Protein AF-A0A935WR85-F1 (afdb_monomer_lite)

Radius of gyration: 32.84 Å; chains: 1; bounding box: 74×55×94 Å

Structure (mmCIF, N/CA/C/O backbone):
data_AF-A0A935WR85-F1
#
_entry.id   AF-A0A935WR85-F1
#
loop_
_atom_site.group_PDB
_atom_site.id
_atom_site.type_symbol
_atom_site.label_atom_id
_atom_site.label_alt_id
_atom_site.label_comp_id
_atom_site.label_asym_id
_atom_site.label_entity_id
_atom_site.label_seq_id
_atom_site.pdbx_PDB_ins_code
_atom_site.Cartn_x
_atom_site.Cartn_y
_atom_site.Cartn_z
_atom_site.occupancy
_atom_site.B_iso_or_equiv
_atom_site.auth_seq_id
_atom_site.auth_comp_id
_atom_site.auth_asym_id
_atom_site.auth_atom_id
_atom_site.pdbx_PDB_model_num
ATOM 1 N N . MET A 1 1 ? 25.543 -12.960 -45.312 1.00 44.25 1 MET A N 1
ATOM 2 C CA . MET A 1 1 ? 26.128 -12.330 -46.515 1.00 44.25 1 MET A CA 1
ATOM 3 C C . MET A 1 1 ? 27.350 -11.452 -46.221 1.00 44.25 1 MET A C 1
ATOM 5 O O . MET A 1 1 ? 28.144 -11.298 -47.124 1.00 44.25 1 MET A O 1
ATOM 9 N N . ALA A 1 2 ? 27.591 -10.972 -44.989 1.00 39.53 2 ALA A N 1
ATOM 10 C CA . ALA A 1 2 ? 28.789 -10.173 -44.660 1.00 39.53 2 ALA A CA 1
ATOM 11 C C . ALA A 1 2 ? 30.142 -10.930 -44.713 1.00 39.53 2 ALA A C 1
ATOM 13 O O . ALA A 1 2 ? 31.195 -10.314 -44.637 1.00 39.53 2 ALA A O 1
ATOM 14 N N . GLY A 1 3 ? 30.140 -12.266 -44.809 1.00 40.19 3 GLY A N 1
ATOM 15 C CA . GLY A 1 3 ? 31.370 -13.071 -44.766 1.00 40.19 3 GLY A CA 1
ATOM 16 C C . GLY A 1 3 ? 32.137 -13.145 -46.087 1.00 40.19 3 GLY A C 1
ATOM 17 O O . GLY A 1 3 ? 33.322 -13.451 -46.072 1.00 40.19 3 GLY A O 1
ATOM 18 N N . THR A 1 4 ? 31.484 -12.870 -47.219 1.00 47.00 4 THR A N 1
ATOM 19 C CA . THR A 1 4 ? 32.055 -13.134 -48.549 1.00 47.00 4 THR A CA 1
ATOM 20 C C . THR A 1 4 ? 32.812 -11.941 -49.139 1.00 47.00 4 THR A C 1
ATOM 22 O O . THR A 1 4 ? 33.720 -12.148 -49.933 1.00 47.00 4 THR A O 1
ATOM 25 N N . VAL A 1 5 ? 32.494 -10.709 -48.724 1.00 49.09 5 VAL A N 1
ATOM 26 C CA . VAL A 1 5 ? 33.115 -9.470 -49.246 1.00 49.09 5 VAL A CA 1
ATOM 27 C C . VAL A 1 5 ? 34.337 -9.039 -48.414 1.00 49.09 5 VAL A C 1
ATOM 29 O O . VAL A 1 5 ? 35.249 -8.389 -48.914 1.00 49.09 5 VAL A O 1
ATOM 32 N N . LEU A 1 6 ? 34.441 -9.491 -47.157 1.00 50.41 6 LEU A N 1
ATOM 33 C CA . LEU A 1 6 ? 35.557 -9.168 -46.253 1.00 50.41 6 LEU A CA 1
ATOM 34 C C . LEU A 1 6 ? 36.898 -9.842 -46.613 1.00 50.41 6 LEU A C 1
ATOM 36 O O . LEU A 1 6 ? 37.905 -9.539 -45.976 1.00 50.41 6 LEU A O 1
ATOM 40 N N . GLY A 1 7 ? 36.914 -10.768 -47.579 1.00 47.94 7 GLY A N 1
ATOM 41 C CA . GLY A 1 7 ? 38.097 -11.557 -47.953 1.00 47.94 7 GLY A CA 1
ATOM 42 C C . GLY A 1 7 ? 38.884 -11.045 -49.166 1.00 47.94 7 GLY A C 1
ATOM 43 O O . GLY A 1 7 ? 39.936 -11.601 -49.459 1.00 47.94 7 GLY A O 1
ATOM 44 N N . ALA A 1 8 ? 38.392 -10.024 -49.880 1.00 51.28 8 ALA A N 1
ATOM 45 C CA . ALA A 1 8 ? 38.965 -9.581 -51.162 1.00 51.28 8 ALA A CA 1
ATOM 46 C C . ALA A 1 8 ? 39.820 -8.294 -51.087 1.00 51.28 8 ALA A C 1
ATOM 48 O O . ALA A 1 8 ? 40.439 -7.913 -52.080 1.00 51.28 8 ALA A O 1
ATOM 49 N N . CYS A 1 9 ? 39.885 -7.633 -49.927 1.00 54.12 9 CYS A N 1
ATOM 50 C CA . CYS A 1 9 ? 40.718 -6.445 -49.707 1.00 54.12 9 CYS A CA 1
ATOM 51 C C . CYS A 1 9 ? 42.138 -6.877 -49.298 1.00 54.12 9 CYS A C 1
ATOM 53 O O . CYS A 1 9 ? 42.291 -7.642 -48.349 1.00 54.12 9 CYS A O 1
ATOM 55 N N . LYS A 1 10 ? 43.181 -6.386 -49.982 1.00 60.75 10 LYS A N 1
ATOM 56 C CA . LYS A 1 10 ? 44.567 -6.475 -49.476 1.00 60.75 10 LYS A CA 1
ATOM 57 C C . LYS A 1 10 ? 44.692 -5.668 -48.172 1.00 60.75 10 LYS A C 1
ATOM 59 O O . LYS A 1 10 ? 43.952 -4.703 -48.002 1.00 60.75 10 LYS A O 1
ATOM 64 N N . ASP A 1 11 ? 45.640 -6.032 -47.300 1.00 63.31 11 ASP A N 1
ATOM 65 C CA . ASP A 1 11 ? 45.944 -5.382 -46.005 1.00 63.31 11 ASP A CA 1
ATOM 66 C C . ASP A 1 11 ? 46.532 -3.961 -46.155 1.00 63.31 11 ASP A C 1
ATOM 68 O O . ASP A 1 11 ? 47.601 -3.642 -45.638 1.00 63.31 11 ASP A O 1
ATOM 72 N N . THR A 1 12 ? 45.876 -3.091 -46.917 1.00 70.69 12 THR A N 1
ATOM 73 C CA . THR A 1 12 ? 46.217 -1.671 -46.973 1.00 70.69 12 THR A CA 1
ATOM 74 C C . THR A 1 12 ? 45.475 -0.918 -45.879 1.00 70.69 12 THR A C 1
ATOM 76 O O . THR A 1 12 ? 44.346 -1.265 -45.524 1.00 70.69 12 THR A O 1
ATOM 79 N N . GLU A 1 13 ? 46.095 0.140 -45.356 1.00 75.06 13 GLU A N 1
ATOM 80 C CA . GLU A 1 13 ? 45.527 0.972 -44.286 1.00 75.06 13 GLU A CA 1
ATOM 81 C C . GLU A 1 13 ? 44.113 1.481 -44.635 1.00 75.06 13 GLU A C 1
ATOM 83 O O . GLU A 1 13 ? 43.231 1.505 -43.780 1.00 75.06 13 GLU A O 1
ATOM 88 N N . GLU A 1 14 ? 43.849 1.773 -45.914 1.00 70.69 14 GLU A N 1
ATOM 89 C CA . GLU A 1 14 ? 42.529 2.186 -46.415 1.00 70.69 14 GLU A CA 1
ATOM 90 C C . GLU A 1 14 ? 41.465 1.074 -46.330 1.00 70.69 14 GLU A C 1
ATOM 92 O O . GLU A 1 14 ? 40.326 1.329 -45.929 1.00 70.69 14 GLU A O 1
ATOM 97 N N . CYS A 1 15 ? 41.817 -0.167 -46.685 1.00 71.00 15 CYS A N 1
ATOM 98 C CA . CYS A 1 15 ? 40.920 -1.323 -46.580 1.00 71.00 15 CYS A CA 1
ATOM 99 C C . CYS A 1 15 ? 40.618 -1.659 -45.113 1.00 71.00 15 CYS A C 1
ATOM 101 O O . CYS A 1 15 ? 39.482 -2.006 -44.783 1.00 71.00 15 CYS A O 1
ATOM 103 N N . VAL A 1 16 ? 41.616 -1.532 -44.232 1.00 77.06 16 VAL A N 1
ATOM 104 C CA . VAL A 1 16 ? 41.450 -1.724 -42.785 1.00 77.06 16 VAL A CA 1
ATOM 105 C C . VAL A 1 16 ? 40.499 -0.667 -42.217 1.00 77.06 16 VAL A C 1
ATOM 107 O O . VAL A 1 16 ? 39.507 -1.034 -41.587 1.00 77.06 16 VAL A O 1
ATOM 110 N N . ALA A 1 17 ? 40.709 0.613 -42.539 1.00 78.88 17 ALA A N 1
ATOM 111 C CA . ALA A 1 17 ? 39.844 1.704 -42.095 1.00 78.88 17 ALA A CA 1
ATOM 112 C C . ALA A 1 17 ? 38.394 1.548 -42.595 1.00 78.88 17 ALA A C 1
ATOM 114 O O . ALA A 1 17 ? 37.451 1.602 -41.805 1.00 78.88 17 ALA A O 1
ATOM 115 N N . LEU A 1 18 ? 38.176 1.270 -43.889 1.00 78.50 18 LEU A N 1
ATOM 116 C CA . LEU A 1 18 ? 36.821 1.056 -44.426 1.00 78.50 18 LEU A CA 1
ATOM 117 C C . LEU A 1 18 ? 36.131 -0.168 -43.815 1.00 78.50 18 LEU A C 1
ATOM 119 O O . LEU A 1 18 ? 34.916 -0.149 -43.609 1.00 78.50 18 LEU A O 1
ATOM 123 N N . ARG A 1 19 ? 36.886 -1.227 -43.505 1.00 79.88 19 ARG A N 1
ATOM 124 C CA . ARG A 1 19 ? 36.360 -2.421 -42.837 1.00 79.88 19 ARG A CA 1
ATOM 125 C C . ARG A 1 19 ? 35.931 -2.122 -41.403 1.00 79.88 19 ARG A C 1
ATOM 127 O O . ARG A 1 19 ? 34.882 -2.605 -40.981 1.00 79.88 19 ARG A O 1
ATOM 134 N N . GLU A 1 20 ? 36.698 -1.327 -40.665 1.00 81.75 20 GLU A N 1
ATOM 135 C CA . GLU A 1 20 ? 36.321 -0.878 -39.322 1.00 81.75 20 GLU A CA 1
ATOM 136 C C . GLU A 1 20 ? 35.046 -0.031 -39.351 1.00 81.75 20 GLU A C 1
ATOM 138 O O . GLU A 1 20 ? 34.107 -0.317 -38.602 1.00 81.75 20 GLU A O 1
ATOM 143 N N . ILE A 1 21 ? 34.953 0.918 -40.286 1.00 82.06 21 ILE A N 1
ATOM 144 C CA . ILE A 1 21 ? 33.753 1.738 -40.505 1.00 82.06 21 ILE A CA 1
ATOM 145 C C . ILE A 1 21 ? 32.545 0.849 -40.838 1.00 82.06 21 ILE A C 1
ATOM 147 O O . ILE A 1 21 ? 31.486 0.964 -40.215 1.00 82.06 21 ILE A O 1
ATOM 151 N N . ALA A 1 22 ? 32.693 -0.098 -41.768 1.00 80.88 22 ALA A N 1
ATOM 152 C CA . ALA A 1 22 ? 31.631 -1.039 -42.125 1.00 80.88 22 ALA A CA 1
ATOM 153 C C . ALA A 1 22 ? 31.166 -1.880 -40.924 1.00 80.88 22 ALA A C 1
ATOM 155 O O . ALA A 1 22 ? 29.963 -2.064 -40.720 1.00 80.88 22 ALA A O 1
ATOM 156 N N . LEU A 1 23 ? 32.095 -2.345 -40.082 1.00 83.12 23 LEU A N 1
ATOM 157 C CA . LEU A 1 23 ? 31.770 -3.080 -38.859 1.00 83.12 23 LEU A CA 1
ATOM 158 C C . LEU A 1 23 ? 31.009 -2.216 -37.843 1.00 83.12 23 LEU A C 1
ATOM 160 O O . LEU A 1 23 ? 30.069 -2.717 -37.219 1.00 83.12 23 LEU A O 1
ATOM 164 N N . GLN A 1 24 ? 31.371 -0.941 -37.678 1.00 83.19 24 GLN A N 1
ATOM 165 C CA . GLN A 1 24 ? 30.654 -0.009 -36.801 1.00 83.19 24 GLN A CA 1
ATOM 166 C C . GLN A 1 24 ? 29.205 0.204 -37.274 1.00 83.19 24 GLN A C 1
ATOM 168 O O . GLN A 1 24 ? 28.273 -0.009 -36.493 1.00 83.19 24 GLN A O 1
ATOM 173 N N . HIS A 1 25 ? 28.995 0.526 -38.558 1.00 79.88 25 HIS A N 1
ATOM 174 C CA . HIS A 1 25 ? 27.651 0.711 -39.133 1.00 79.88 25 HIS A CA 1
ATOM 175 C C . HIS A 1 25 ? 26.825 -0.580 -39.095 1.00 79.88 25 HIS A C 1
ATOM 177 O O . HIS A 1 25 ? 25.628 -0.549 -38.808 1.00 79.88 25 HIS A O 1
ATOM 183 N N . HIS A 1 26 ? 27.452 -1.745 -39.289 1.00 80.50 26 HIS A N 1
ATOM 184 C CA . HIS A 1 26 ? 26.768 -3.031 -39.150 1.00 80.50 26 HIS A CA 1
ATOM 185 C C . HIS A 1 26 ? 26.312 -3.301 -37.707 1.00 80.50 26 HIS A C 1
ATOM 187 O O . HIS A 1 26 ? 25.185 -3.748 -37.484 1.00 80.50 26 HIS A O 1
ATOM 193 N N . ARG A 1 27 ? 27.151 -3.002 -36.706 1.00 82.81 27 ARG A N 1
ATOM 194 C CA . ARG A 1 27 ? 26.777 -3.105 -35.282 1.00 82.81 27 ARG A CA 1
ATOM 195 C C . ARG A 1 27 ? 25.642 -2.143 -34.925 1.00 82.81 27 ARG A C 1
ATOM 197 O O . ARG A 1 27 ? 24.713 -2.544 -34.217 1.00 82.81 27 ARG A O 1
ATOM 204 N N . ALA A 1 28 ? 25.690 -0.910 -35.433 1.00 82.50 28 ALA A N 1
ATOM 205 C CA . ALA A 1 28 ? 24.625 0.075 -35.261 1.00 82.50 28 ALA A CA 1
ATOM 206 C C . ALA A 1 28 ? 23.301 -0.433 -35.852 1.00 82.50 28 ALA A C 1
ATOM 208 O O . ALA A 1 28 ? 22.286 -0.447 -35.155 1.00 82.50 28 ALA A O 1
ATOM 209 N N . LEU A 1 29 ? 23.335 -0.979 -37.072 1.00 81.38 29 LEU A N 1
ATOM 210 C CA . LEU A 1 29 ? 22.175 -1.570 -37.734 1.00 81.38 29 LEU A CA 1
ATOM 211 C C . LEU A 1 29 ? 21.595 -2.766 -36.963 1.00 81.38 29 LEU A C 1
ATOM 213 O O . LEU A 1 29 ? 20.379 -2.863 -36.788 1.00 81.38 29 LEU A O 1
ATOM 217 N N . LEU A 1 30 ? 22.438 -3.688 -36.481 1.00 84.00 30 LEU A N 1
ATOM 218 C CA . LEU A 1 30 ? 21.981 -4.822 -35.666 1.00 84.00 30 LEU A CA 1
ATOM 219 C C . LEU A 1 30 ? 21.303 -4.347 -34.375 1.00 84.00 30 LEU A C 1
ATOM 221 O O . LEU A 1 30 ? 20.250 -4.869 -34.005 1.00 84.00 30 LEU A O 1
ATOM 225 N N . THR A 1 31 ? 21.867 -3.324 -33.732 1.00 81.62 31 THR A N 1
ATOM 226 C CA . THR A 1 31 ? 21.299 -2.707 -32.527 1.00 81.62 31 THR A CA 1
ATOM 227 C C . THR A 1 31 ? 19.961 -2.029 -32.829 1.00 81.62 31 THR A C 1
ATOM 229 O O . THR A 1 31 ? 18.985 -2.254 -32.111 1.00 81.62 31 THR A O 1
ATOM 232 N N . ALA A 1 32 ? 19.878 -1.256 -33.916 1.00 81.75 32 ALA A N 1
ATOM 233 C CA . ALA A 1 32 ? 18.657 -0.586 -34.355 1.00 81.75 32 ALA A CA 1
ATOM 234 C C . ALA A 1 32 ? 17.543 -1.592 -34.669 1.00 81.75 32 ALA A C 1
ATOM 236 O O . ALA A 1 32 ? 16.430 -1.455 -34.166 1.00 81.75 32 ALA A O 1
ATOM 237 N N . ARG A 1 33 ? 17.852 -2.664 -35.411 1.00 84.50 33 ARG A N 1
ATOM 238 C CA . ARG A 1 33 ? 16.912 -3.759 -35.699 1.00 84.50 33 ARG A CA 1
ATOM 239 C C . ARG A 1 33 ? 16.438 -4.456 -34.430 1.00 84.50 33 ARG A C 1
ATOM 241 O O . ARG A 1 33 ? 15.243 -4.701 -34.294 1.00 84.50 33 ARG A O 1
ATOM 248 N N . ALA A 1 34 ? 17.343 -4.777 -33.506 1.00 83.06 34 ALA A N 1
ATOM 249 C CA . ALA A 1 34 ? 16.977 -5.413 -32.244 1.00 83.06 34 ALA A CA 1
ATOM 250 C C . ALA A 1 34 ? 16.026 -4.524 -31.422 1.00 83.06 34 ALA A C 1
ATOM 252 O O . ALA A 1 34 ? 14.972 -4.995 -30.998 1.00 83.06 34 ALA A O 1
ATOM 253 N N . ARG A 1 35 ? 16.348 -3.229 -31.272 1.00 82.44 35 ARG A N 1
ATOM 254 C CA . ARG A 1 35 ? 15.519 -2.248 -30.547 1.00 82.44 35 ARG A CA 1
ATOM 255 C C . ARG A 1 35 ? 14.181 -1.967 -31.242 1.00 82.44 35 ARG A C 1
ATOM 257 O O . ARG A 1 35 ? 13.166 -1.813 -30.568 1.00 82.44 35 ARG A O 1
ATOM 264 N N . ALA A 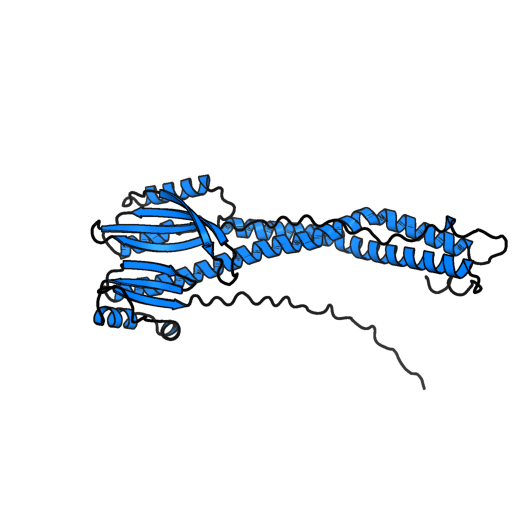1 36 ? 14.151 -1.918 -32.572 1.00 81.62 36 ALA A N 1
ATOM 265 C CA . ALA A 1 36 ? 12.929 -1.671 -33.335 1.00 81.62 36 ALA A CA 1
ATOM 266 C C . ALA A 1 36 ? 11.970 -2.872 -33.322 1.00 81.62 36 ALA A C 1
ATOM 268 O O . ALA A 1 36 ? 10.764 -2.674 -33.222 1.00 81.62 36 ALA A O 1
ATOM 269 N N . ARG A 1 37 ? 12.478 -4.115 -33.360 1.00 84.75 37 ARG A N 1
ATOM 270 C CA . ARG A 1 37 ? 11.639 -5.333 -33.306 1.00 84.75 37 ARG A CA 1
ATOM 271 C C . ARG A 1 37 ? 10.823 -5.448 -32.025 1.00 84.75 37 ARG A C 1
ATOM 273 O O . ARG A 1 37 ? 9.728 -5.993 -32.051 1.00 84.75 37 ARG A O 1
ATOM 280 N N . VAL A 1 38 ? 11.364 -4.965 -30.911 1.00 81.75 38 VAL A N 1
ATOM 281 C CA . VAL A 1 38 ? 10.663 -4.998 -29.623 1.00 81.75 38 VAL A CA 1
ATOM 282 C C . VAL A 1 38 ? 9.728 -3.805 -29.430 1.00 81.75 38 VAL A C 1
ATOM 284 O O . VAL A 1 38 ? 8.915 -3.841 -28.518 1.00 81.75 38 VAL A O 1
ATOM 287 N N . HIS A 1 39 ? 9.792 -2.777 -30.285 1.00 82.50 39 HIS A N 1
ATOM 288 C CA . HIS A 1 39 ? 9.055 -1.524 -30.105 1.00 82.50 39 HIS A CA 1
ATOM 289 C C . HIS A 1 39 ? 7.542 -1.729 -29.999 1.00 82.50 39 HIS A C 1
ATOM 291 O O . HIS A 1 39 ? 6.939 -1.373 -28.991 1.00 82.50 39 HIS A O 1
ATOM 297 N N . ASP A 1 40 ? 6.947 -2.349 -31.019 1.00 77.44 40 ASP A N 1
ATOM 298 C CA . ASP A 1 40 ? 5.492 -2.491 -31.117 1.00 77.44 40 ASP A CA 1
ATOM 299 C C . ASP A 1 40 ? 4.950 -3.402 -29.992 1.00 77.44 40 ASP A C 1
ATOM 301 O O . ASP A 1 40 ? 3.867 -3.168 -29.459 1.00 77.44 40 ASP A O 1
ATOM 305 N N . ARG A 1 41 ? 5.752 -4.384 -29.548 1.00 82.50 41 ARG A N 1
ATOM 306 C CA . ARG A 1 41 ? 5.455 -5.223 -28.376 1.00 82.50 41 ARG A CA 1
ATOM 307 C C . ARG A 1 41 ? 5.499 -4.423 -27.069 1.00 82.50 41 ARG A C 1
ATOM 309 O O . ARG A 1 41 ? 4.599 -4.564 -26.247 1.00 82.50 41 ARG A O 1
ATOM 316 N N . LEU A 1 42 ? 6.523 -3.587 -26.882 1.00 80.44 42 LEU A N 1
ATOM 317 C CA . LEU A 1 42 ? 6.696 -2.787 -25.667 1.00 80.44 42 LEU A CA 1
ATOM 318 C C . LEU A 1 42 ? 5.581 -1.754 -25.485 1.00 80.44 42 LEU A C 1
ATOM 320 O O . LEU A 1 42 ? 5.224 -1.476 -24.348 1.00 80.44 42 LEU A O 1
ATOM 324 N N . ILE A 1 43 ? 5.010 -1.210 -26.567 1.00 81.06 43 ILE A N 1
ATOM 325 C CA . ILE A 1 43 ? 3.849 -0.306 -26.474 1.00 81.06 43 ILE A CA 1
ATOM 326 C C . ILE A 1 43 ? 2.682 -1.019 -25.784 1.00 81.06 43 ILE A C 1
ATOM 328 O O . ILE A 1 43 ? 2.181 -0.536 -24.772 1.00 81.06 43 ILE A O 1
ATOM 332 N N . GLY A 1 44 ? 2.306 -2.201 -26.283 1.00 81.44 44 GLY A N 1
ATOM 333 C CA . GLY A 1 44 ? 1.222 -2.983 -25.687 1.00 81.44 44 GLY A CA 1
ATOM 334 C C . GLY A 1 44 ? 1.515 -3.392 -24.240 1.00 81.44 44 GLY A C 1
ATOM 335 O O . GLY A 1 44 ? 0.628 -3.341 -23.394 1.00 81.44 44 GLY A O 1
ATOM 336 N N . GLU A 1 45 ? 2.762 -3.753 -23.925 1.00 84.31 45 GLU A N 1
ATOM 337 C CA . GLU A 1 45 ? 3.163 -4.081 -22.549 1.00 84.31 45 GLU A CA 1
ATOM 338 C C . GLU A 1 45 ? 3.102 -2.862 -21.608 1.00 84.31 45 GLU A C 1
ATOM 340 O O . GLU A 1 45 ? 2.635 -3.010 -20.478 1.00 84.31 45 GLU A O 1
ATOM 345 N N . VAL A 1 46 ? 3.501 -1.663 -22.058 1.00 84.31 46 VAL A N 1
ATOM 346 C CA . VAL A 1 46 ? 3.353 -0.414 -21.284 1.00 84.31 46 VAL A CA 1
ATOM 347 C C . VAL A 1 46 ? 1.885 -0.114 -21.015 1.00 84.31 46 VAL A C 1
ATOM 349 O O . VAL A 1 46 ? 1.533 0.145 -19.867 1.00 84.31 46 VAL A O 1
ATOM 352 N N . ASP A 1 47 ? 1.034 -0.149 -22.040 1.00 82.94 47 ASP A N 1
ATOM 353 C CA . ASP A 1 47 ? -0.382 0.204 -21.898 1.00 82.94 47 ASP A CA 1
ATOM 354 C C . ASP A 1 47 ? -1.121 -0.782 -20.985 1.00 82.94 47 ASP A C 1
ATOM 356 O O . ASP A 1 47 ? -1.912 -0.367 -20.132 1.00 82.94 47 ASP A O 1
ATOM 360 N N . ASN A 1 48 ? -0.806 -2.076 -21.094 1.00 83.00 48 ASN A N 1
ATOM 361 C CA . ASN A 1 48 ? -1.342 -3.106 -20.208 1.00 83.00 48 ASN A CA 1
ATOM 362 C C . ASN A 1 48 ? -0.863 -2.916 -18.763 1.00 83.00 48 ASN A C 1
ATOM 364 O O . ASN A 1 48 ? -1.682 -2.919 -17.847 1.00 83.00 48 ASN A O 1
ATOM 368 N N . ALA A 1 49 ? 0.443 -2.711 -18.550 1.00 81.56 49 ALA A N 1
ATOM 369 C CA . ALA A 1 49 ? 0.999 -2.496 -17.213 1.00 81.56 49 ALA A CA 1
ATOM 370 C C . ALA A 1 49 ? 0.442 -1.221 -16.568 1.00 81.56 49 ALA A C 1
ATOM 372 O O . ALA A 1 49 ? 0.102 -1.222 -15.387 1.00 81.56 49 ALA A O 1
ATOM 373 N N . LYS A 1 50 ? 0.302 -0.146 -17.349 1.00 85.25 50 LYS A N 1
ATOM 374 C CA . LYS A 1 50 ? -0.315 1.105 -16.911 1.00 85.25 50 LYS A CA 1
ATOM 375 C C . LYS A 1 50 ? -1.769 0.892 -16.507 1.00 85.25 50 LYS A C 1
ATOM 377 O O . LYS A 1 50 ? -2.159 1.329 -15.431 1.00 85.25 50 LYS A O 1
ATOM 382 N N . SER A 1 51 ? -2.561 0.234 -17.352 1.00 86.19 51 SER A N 1
ATOM 383 C CA . SER A 1 51 ? -3.983 -0.005 -17.080 1.00 86.19 51 SER A CA 1
ATOM 384 C C . SER A 1 51 ? -4.165 -0.854 -15.822 1.00 86.19 51 SER A C 1
ATOM 386 O O . SER A 1 51 ? -4.889 -0.439 -14.924 1.00 86.19 51 SER A O 1
ATOM 388 N N . ALA A 1 52 ? -3.418 -1.956 -15.693 1.00 83.25 52 ALA A N 1
ATOM 389 C CA . ALA A 1 52 ? -3.441 -2.807 -14.503 1.00 83.25 52 ALA A CA 1
ATOM 390 C C . ALA A 1 52 ? -3.037 -2.045 -13.228 1.00 83.25 52 ALA A C 1
ATOM 392 O O . ALA A 1 52 ? -3.722 -2.129 -12.214 1.00 83.25 52 ALA A O 1
ATOM 393 N N . ALA A 1 53 ? -1.967 -1.244 -13.285 1.00 79.69 53 ALA A N 1
ATOM 394 C CA . ALA A 1 53 ? -1.524 -0.450 -12.141 1.00 79.69 53 ALA A CA 1
ATOM 395 C C . ALA A 1 53 ? -2.556 0.611 -11.725 1.00 79.69 53 ALA A C 1
ATOM 397 O O . ALA A 1 53 ? -2.748 0.851 -10.534 1.00 79.69 53 ALA A O 1
ATOM 398 N N . LEU A 1 54 ? -3.220 1.255 -12.690 1.00 83.62 54 LEU A N 1
ATOM 399 C CA . LEU A 1 54 ? -4.266 2.242 -12.420 1.00 83.62 54 LEU A CA 1
ATOM 400 C C . LEU A 1 54 ? -5.546 1.598 -11.886 1.00 83.62 54 LEU A C 1
ATOM 402 O O . LEU A 1 54 ? -6.169 2.169 -10.994 1.00 83.62 54 LEU A O 1
ATOM 406 N N . ASP A 1 55 ? -5.930 0.431 -12.398 1.00 84.38 55 ASP A N 1
ATOM 407 C CA . ASP A 1 55 ? -7.099 -0.299 -11.910 1.00 84.38 55 ASP A CA 1
ATOM 408 C C . ASP A 1 55 ? -6.882 -0.797 -10.474 1.00 84.38 55 ASP A C 1
ATOM 410 O O . ASP A 1 55 ? -7.777 -0.636 -9.646 1.00 84.38 55 ASP A O 1
ATOM 414 N N . GLU A 1 56 ? -5.682 -1.281 -10.139 1.00 79.94 56 GLU A N 1
ATOM 415 C CA . GLU A 1 56 ? -5.321 -1.655 -8.764 1.00 79.94 56 GLU A CA 1
ATOM 416 C C . GLU A 1 56 ? -5.272 -0.431 -7.834 1.00 79.94 56 GLU A C 1
ATOM 418 O O . GLU A 1 56 ? -5.815 -0.428 -6.732 1.00 79.94 56 GLU A O 1
ATOM 423 N N . LYS A 1 57 ? -4.696 0.685 -8.298 1.00 76.56 57 LYS A N 1
ATOM 424 C CA . LYS A 1 57 ? -4.722 1.954 -7.553 1.00 76.56 57 LYS A CA 1
ATOM 425 C C . LYS A 1 57 ? -6.166 2.410 -7.285 1.00 76.56 57 LYS A C 1
ATOM 427 O O . LYS A 1 57 ? -6.458 2.904 -6.194 1.00 76.56 57 LYS A O 1
ATOM 432 N N . ARG A 1 58 ? -7.066 2.235 -8.260 1.00 79.38 58 ARG A N 1
ATOM 433 C CA . ARG A 1 58 ? -8.483 2.614 -8.169 1.00 79.38 58 ARG A CA 1
ATOM 434 C C . ARG A 1 58 ? -9.293 1.695 -7.267 1.00 79.38 58 ARG A C 1
ATOM 436 O O . ARG A 1 58 ? -10.119 2.194 -6.505 1.00 79.38 58 ARG A O 1
ATOM 443 N N . SER A 1 59 ? -9.072 0.382 -7.324 1.00 77.31 59 SER A N 1
ATOM 444 C CA . SER A 1 59 ? -9.771 -0.589 -6.467 1.00 77.31 59 SER A CA 1
ATOM 445 C C . SER A 1 59 ? -9.541 -0.285 -4.979 1.00 77.31 59 SER A C 1
ATOM 447 O O . SER A 1 59 ? -10.461 -0.396 -4.169 1.00 77.31 59 SER A O 1
ATOM 449 N N . LEU A 1 60 ? -8.348 0.217 -4.649 1.00 71.44 60 LEU A N 1
ATOM 450 C CA . LEU A 1 60 ? -7.950 0.653 -3.309 1.00 71.44 60 LEU A CA 1
ATOM 451 C C . LEU A 1 60 ? -8.319 2.116 -2.992 1.00 71.44 60 LEU A C 1
ATOM 453 O O . LEU A 1 60 ? -8.084 2.594 -1.881 1.00 71.44 60 LEU A O 1
ATOM 457 N N . GLY A 1 61 ? -8.884 2.857 -3.951 1.00 74.00 61 GLY A N 1
ATOM 458 C CA . GLY A 1 61 ? -9.211 4.279 -3.807 1.00 74.00 61 GLY A CA 1
ATOM 459 C C . GLY A 1 61 ? -7.991 5.186 -3.609 1.00 74.00 61 GLY A C 1
ATOM 460 O O . GLY A 1 61 ? -8.128 6.302 -3.102 1.00 74.00 61 GLY A O 1
ATOM 461 N N . LEU A 1 62 ? -6.794 4.725 -3.985 1.00 73.12 62 LEU A N 1
ATOM 462 C CA . LEU A 1 62 ? -5.542 5.478 -3.869 1.00 73.12 62 LEU A CA 1
ATOM 463 C C . LEU A 1 62 ? -5.452 6.602 -4.915 1.00 73.12 62 LEU A C 1
ATOM 465 O O . LEU A 1 62 ? -4.702 7.559 -4.723 1.00 73.12 62 LEU A O 1
ATOM 469 N N . ASP A 1 63 ? -6.231 6.512 -5.996 1.00 74.44 63 ASP A N 1
ATOM 470 C CA . ASP A 1 63 ? -6.381 7.526 -7.046 1.00 74.44 63 ASP A CA 1
ATOM 471 C C . ASP A 1 63 ? -7.440 8.598 -6.727 1.00 74.44 63 ASP A C 1
ATOM 473 O O . ASP A 1 63 ? -7.506 9.619 -7.412 1.00 74.44 63 ASP A O 1
ATOM 477 N N . LEU A 1 64 ? -8.256 8.405 -5.684 1.00 75.06 64 LEU A N 1
ATOM 478 C CA . LEU A 1 64 ? -9.313 9.347 -5.330 1.00 75.06 64 LEU A CA 1
ATOM 479 C C . LEU A 1 64 ? -8.735 10.643 -4.773 1.00 75.06 64 LEU A C 1
ATOM 481 O O . LEU A 1 64 ? -7.980 10.642 -3.802 1.00 75.06 64 LEU A O 1
ATOM 485 N N . GLU A 1 65 ? -9.168 11.778 -5.305 1.00 78.12 65 GLU A N 1
ATOM 486 C CA . GLU A 1 65 ? -8.877 13.077 -4.700 1.00 78.12 65 GLU A CA 1
ATOM 487 C C . GLU A 1 65 ? -9.317 13.107 -3.229 1.00 78.12 65 GLU A C 1
ATOM 489 O O . GLU A 1 65 ? -10.376 12.590 -2.861 1.00 78.12 65 GLU A O 1
ATOM 494 N N . GLU A 1 66 ? -8.519 13.746 -2.375 1.00 73.69 66 GLU A N 1
ATOM 495 C CA . GLU A 1 66 ? -8.806 13.845 -0.938 1.00 73.69 66 GLU A CA 1
ATOM 496 C C . GLU A 1 66 ? -10.184 14.450 -0.646 1.00 73.69 66 GLU A C 1
ATOM 498 O O . GLU A 1 66 ? -10.862 14.013 0.282 1.00 73.69 66 GLU A O 1
ATOM 503 N N . ALA A 1 67 ? -10.633 15.410 -1.461 1.00 78.06 67 ALA A N 1
ATOM 504 C CA . ALA A 1 67 ? -11.954 16.016 -1.324 1.00 78.06 67 ALA A CA 1
ATOM 505 C C . ALA A 1 67 ? -13.082 14.980 -1.482 1.00 78.06 67 ALA A C 1
ATOM 507 O O . ALA A 1 67 ? -13.995 14.930 -0.658 1.00 78.06 67 ALA A O 1
ATOM 508 N N . LYS A 1 68 ? -12.986 14.103 -2.492 1.00 81.31 68 LYS A N 1
ATOM 509 C CA . LYS A 1 68 ? -13.970 13.035 -2.737 1.00 81.31 68 LYS A CA 1
ATOM 510 C C . LYS A 1 68 ? -13.976 12.021 -1.600 1.00 81.31 68 LYS A C 1
ATOM 512 O O . LYS A 1 68 ? -15.038 11.571 -1.176 1.00 81.31 68 LYS A O 1
ATOM 517 N N . LEU A 1 69 ? -12.797 11.709 -1.069 1.00 77.88 69 LEU A N 1
ATOM 518 C CA . LEU A 1 69 ? -12.648 10.841 0.092 1.00 77.88 69 LEU A CA 1
ATOM 519 C C . LEU A 1 69 ? -13.353 11.414 1.331 1.00 77.88 69 LEU A C 1
ATOM 521 O O . LEU A 1 69 ? -14.105 10.705 1.998 1.00 77.88 69 LEU A O 1
ATOM 525 N N . GLY A 1 70 ? -13.158 12.708 1.598 1.00 77.94 70 GLY A N 1
ATOM 526 C CA . GLY A 1 70 ? -13.852 13.420 2.668 1.00 77.94 70 GLY A CA 1
ATOM 527 C C . GLY A 1 70 ? -15.372 13.351 2.514 1.00 77.94 70 GLY A C 1
ATOM 528 O O . GLY A 1 70 ? -16.077 13.106 3.494 1.00 77.94 70 GLY A O 1
ATOM 529 N N . THR A 1 71 ? -15.890 13.482 1.287 1.00 83.50 71 THR A N 1
ATOM 530 C CA . THR A 1 71 ? -17.323 13.314 0.997 1.00 83.50 71 THR A CA 1
ATOM 531 C C . THR A 1 71 ? -17.814 11.898 1.299 1.00 83.50 71 THR A C 1
ATOM 533 O O . THR A 1 71 ? -18.862 11.748 1.925 1.00 83.50 71 THR A O 1
ATOM 536 N N . ILE A 1 72 ? -17.064 10.863 0.909 1.00 83.81 72 ILE A N 1
ATOM 537 C CA . ILE A 1 72 ? -17.427 9.460 1.170 1.00 83.81 72 ILE A CA 1
ATOM 538 C C . ILE A 1 72 ? -17.454 9.176 2.676 1.00 83.81 72 ILE A C 1
ATOM 540 O O . ILE A 1 72 ? -18.441 8.639 3.181 1.00 83.81 72 ILE A O 1
ATOM 544 N N . LEU A 1 73 ? -16.410 9.586 3.405 1.00 80.12 73 LEU A N 1
ATOM 545 C CA . LEU A 1 73 ? -16.341 9.447 4.862 1.00 80.12 73 LEU A CA 1
ATOM 546 C C . LEU A 1 73 ? -17.510 10.165 5.545 1.00 80.12 73 LEU A C 1
ATOM 548 O O . LEU A 1 73 ? -18.188 9.581 6.388 1.00 80.12 73 LEU A O 1
ATOM 552 N N . THR A 1 74 ? -17.800 11.398 5.128 1.00 81.62 74 THR A N 1
ATOM 553 C CA . THR A 1 74 ? -18.925 12.181 5.659 1.00 81.62 74 THR A CA 1
ATOM 554 C C . THR A 1 74 ? -20.264 11.490 5.403 1.00 81.62 74 THR A C 1
ATOM 556 O O . THR A 1 74 ? -21.097 11.399 6.304 1.00 81.62 74 THR A O 1
ATOM 559 N N . ALA A 1 75 ? -20.472 10.954 4.197 1.00 84.88 75 ALA A N 1
ATOM 560 C CA . ALA A 1 75 ? -21.699 10.247 3.844 1.00 84.88 75 ALA A CA 1
ATOM 561 C C . ALA A 1 75 ? -21.897 8.971 4.678 1.00 84.88 75 ALA A C 1
ATOM 563 O O . ALA A 1 75 ? -23.008 8.696 5.131 1.00 84.88 75 ALA A O 1
ATOM 564 N N . ARG A 1 76 ? -20.825 8.212 4.935 1.00 85.31 76 ARG A N 1
ATOM 565 C CA . ARG A 1 76 ? -20.882 7.007 5.778 1.00 85.31 76 ARG A CA 1
ATOM 566 C C . ARG A 1 76 ? -21.178 7.330 7.231 1.00 85.31 76 ARG A C 1
ATOM 568 O O . ARG A 1 76 ? -22.057 6.708 7.819 1.00 85.31 76 ARG A O 1
ATOM 575 N N . VAL A 1 77 ? -20.511 8.342 7.780 1.00 80.25 77 VAL A N 1
ATOM 576 C CA . VAL A 1 77 ? -20.809 8.851 9.124 1.00 80.25 77 VAL A CA 1
ATOM 577 C C . VAL A 1 77 ? -22.284 9.235 9.228 1.00 80.25 77 VAL A C 1
ATOM 579 O O . VAL A 1 77 ? -22.965 8.805 10.157 1.00 80.25 77 VAL A O 1
ATOM 582 N N . ALA A 1 78 ? -22.802 9.991 8.255 1.00 81.56 78 ALA A N 1
ATOM 583 C CA . ALA A 1 78 ? -24.205 10.392 8.232 1.00 81.56 78 ALA A CA 1
ATOM 584 C C . ALA A 1 78 ? -25.156 9.181 8.174 1.00 81.56 78 ALA A C 1
ATOM 586 O O . ALA A 1 78 ? -26.201 9.174 8.828 1.00 81.56 78 ALA A O 1
ATOM 587 N N . ALA A 1 79 ? -24.785 8.127 7.441 1.00 83.06 79 ALA A N 1
ATOM 588 C CA . ALA A 1 79 ? -25.569 6.899 7.341 1.00 83.06 79 ALA A CA 1
ATOM 589 C C . ALA A 1 79 ? -25.612 6.088 8.649 1.00 83.06 79 ALA A C 1
ATOM 591 O O . ALA A 1 79 ? -26.569 5.344 8.872 1.00 83.06 79 ALA A O 1
ATOM 592 N N . MET A 1 80 ? -24.623 6.237 9.535 1.00 77.19 80 MET A N 1
ATOM 593 C CA . MET A 1 80 ? -24.510 5.409 10.737 1.00 77.19 80 MET A CA 1
ATOM 594 C C . MET A 1 80 ? -25.569 5.695 11.810 1.00 77.19 80 MET A C 1
ATOM 596 O O . MET A 1 80 ? -25.701 4.885 12.722 1.00 77.19 80 MET A O 1
ATOM 600 N N . LYS A 1 81 ? -26.367 6.773 11.707 1.00 68.38 81 LYS A N 1
ATOM 601 C CA . LYS A 1 81 ? -27.477 7.190 12.612 1.00 68.38 81 LYS A CA 1
ATOM 602 C C . LYS A 1 81 ? -27.150 7.335 14.111 1.00 68.38 81 LYS A C 1
ATOM 604 O O . LYS A 1 81 ? -27.902 7.986 14.826 1.00 68.38 81 LYS A O 1
ATOM 609 N N . THR A 1 82 ? -26.064 6.746 14.601 1.00 57.84 82 THR A N 1
ATOM 610 C CA . THR A 1 82 ? -25.632 6.719 16.003 1.00 57.84 82 THR A CA 1
ATOM 611 C C . THR A 1 82 ? -24.318 7.464 16.219 1.00 57.84 82 THR A C 1
ATOM 613 O O . THR A 1 82 ? -23.798 7.444 17.325 1.00 57.84 82 THR A O 1
ATOM 616 N N . ALA A 1 83 ? -23.768 8.092 15.178 1.00 55.28 83 ALA A N 1
ATOM 617 C CA . ALA A 1 83 ? -22.460 8.727 15.200 1.00 55.28 83 ALA A CA 1
ATOM 618 C C . ALA A 1 83 ? -22.569 10.211 14.837 1.00 55.28 83 ALA A C 1
ATOM 620 O O . ALA A 1 83 ? -23.085 10.559 13.777 1.00 55.28 83 ALA A O 1
ATOM 621 N N . THR A 1 84 ? -22.026 11.073 15.694 1.00 59.56 84 THR A N 1
ATOM 622 C CA . THR A 1 84 ? -21.615 12.422 15.297 1.00 59.56 84 THR A CA 1
ATOM 623 C C . THR A 1 84 ? -20.112 12.348 15.092 1.00 59.56 84 THR A C 1
ATOM 625 O O . THR A 1 84 ? -19.400 12.210 16.085 1.00 59.56 84 THR A O 1
ATOM 628 N N . ALA A 1 85 ? -19.632 12.378 13.843 1.00 60.34 85 ALA A N 1
ATOM 629 C CA . ALA A 1 85 ? -18.194 12.374 13.597 1.00 60.34 85 ALA A CA 1
ATOM 630 C C . ALA A 1 85 ? -17.644 13.749 13.280 1.00 60.34 85 ALA A C 1
ATOM 632 O O . ALA A 1 85 ? -18.002 14.379 12.288 1.00 60.34 85 ALA A O 1
ATOM 633 N N . THR A 1 86 ? -16.720 14.179 14.131 1.00 67.12 86 THR A N 1
ATOM 634 C CA . THR A 1 86 ? -15.774 15.228 13.787 1.00 67.12 86 THR A CA 1
ATOM 635 C C . THR A 1 86 ? -14.685 14.586 12.959 1.00 67.12 86 THR A C 1
ATOM 637 O O . THR A 1 86 ? -14.050 13.640 13.418 1.00 67.12 86 THR A O 1
ATOM 640 N N . ILE A 1 87 ? -14.495 15.104 11.752 1.00 68.19 87 ILE A N 1
ATOM 641 C CA . ILE A 1 87 ? -13.436 14.678 10.855 1.00 68.19 87 ILE A CA 1
ATOM 642 C C . ILE A 1 87 ? -12.305 15.697 10.974 1.00 68.19 87 ILE A C 1
ATOM 644 O O . ILE A 1 87 ? -12.468 16.856 10.592 1.00 68.19 87 ILE A O 1
ATOM 648 N N . THR A 1 88 ? -11.171 15.290 11.537 1.00 71.19 88 THR A N 1
ATOM 649 C CA . THR A 1 88 ? -9.967 16.130 11.593 1.00 71.19 88 THR A CA 1
ATOM 650 C C . THR A 1 88 ? -8.922 15.589 10.634 1.00 71.19 88 THR A C 1
ATOM 652 O O . THR A 1 88 ? -8.654 14.389 10.629 1.00 71.19 88 THR A O 1
ATOM 655 N N . ARG A 1 89 ? -8.356 16.492 9.830 1.00 72.00 89 ARG A N 1
ATOM 656 C CA . ARG A 1 89 ? -7.274 16.209 8.891 1.00 72.00 89 ARG A CA 1
ATOM 657 C C . ARG A 1 89 ? -5.956 16.709 9.470 1.00 72.00 89 ARG A C 1
ATOM 659 O O . ARG A 1 89 ? -5.854 17.891 9.798 1.00 72.00 89 ARG A O 1
ATOM 666 N N . ALA A 1 90 ? -4.954 15.842 9.507 1.00 68.25 90 ALA A N 1
ATOM 667 C CA . ALA A 1 90 ? -3.569 16.224 9.757 1.00 68.25 90 ALA A CA 1
ATOM 668 C C . ALA A 1 90 ? -2.657 15.635 8.675 1.00 68.25 90 ALA A C 1
ATOM 670 O O . ALA A 1 90 ? -2.947 14.578 8.115 1.00 68.25 90 ALA A O 1
ATOM 671 N N . VAL A 1 91 ? -1.568 16.339 8.367 1.00 69.88 91 VAL A N 1
ATOM 672 C CA . VAL A 1 91 ? -0.457 15.775 7.596 1.00 69.88 91 VAL A CA 1
ATOM 673 C C . VAL A 1 91 ? 0.575 15.314 8.610 1.00 69.88 91 VAL A C 1
ATOM 675 O O . VAL A 1 91 ? 1.047 16.124 9.409 1.00 69.88 91 VAL A O 1
ATOM 678 N N . ALA A 1 92 ? 0.889 14.026 8.596 1.00 65.06 92 ALA A N 1
ATOM 679 C CA . ALA A 1 92 ? 1.925 13.443 9.433 1.00 65.06 92 ALA A CA 1
ATOM 680 C C . ALA A 1 92 ? 3.037 12.873 8.549 1.00 65.06 92 ALA A C 1
ATOM 682 O O . ALA A 1 92 ? 2.798 12.467 7.412 1.00 65.06 92 ALA A O 1
ATOM 683 N N . ALA A 1 93 ? 4.252 12.855 9.082 1.00 64.12 93 ALA A N 1
ATOM 684 C CA . ALA A 1 93 ? 5.367 12.121 8.510 1.00 64.12 93 ALA A CA 1
ATOM 685 C C . ALA A 1 93 ? 5.486 10.806 9.282 1.00 64.12 93 ALA A C 1
ATOM 687 O O . ALA A 1 93 ? 5.633 10.838 10.504 1.00 64.12 93 ALA A O 1
ATOM 688 N N . ILE A 1 94 ? 5.388 9.671 8.590 1.00 65.31 94 ILE A N 1
ATOM 689 C CA . ILE A 1 94 ? 5.632 8.357 9.198 1.00 65.31 94 ILE A CA 1
ATOM 690 C C . ILE A 1 94 ? 6.896 7.743 8.614 1.00 65.31 94 ILE A C 1
ATOM 692 O O . ILE A 1 94 ? 7.145 7.860 7.412 1.00 65.31 94 ILE A O 1
ATOM 696 N N . ASP A 1 95 ? 7.681 7.089 9.467 1.00 61.38 95 ASP A N 1
ATOM 697 C CA . ASP A 1 95 ? 8.817 6.293 9.021 1.00 61.38 95 ASP A CA 1
ATOM 698 C C . ASP A 1 95 ? 8.310 5.087 8.230 1.00 61.38 95 ASP A C 1
ATOM 700 O O . ASP A 1 95 ? 7.394 4.373 8.656 1.00 61.38 95 ASP A O 1
ATOM 704 N N . VAL A 1 96 ? 8.905 4.861 7.062 1.00 56.16 96 VAL A N 1
ATOM 705 C CA . VAL A 1 96 ? 8.587 3.693 6.243 1.00 56.16 96 VAL A CA 1
ATOM 706 C C . VAL A 1 96 ? 9.252 2.466 6.876 1.00 56.16 96 VAL A C 1
ATOM 708 O O . VAL A 1 96 ? 10.482 2.435 6.997 1.00 56.16 96 VAL A O 1
ATOM 711 N N . PRO A 1 97 ? 8.488 1.432 7.283 1.00 49.91 97 PRO A N 1
ATOM 712 C CA . PRO A 1 97 ? 9.073 0.237 7.876 1.00 49.91 97 PRO A CA 1
ATOM 713 C C . PRO A 1 97 ? 10.107 -0.394 6.935 1.00 49.91 97 PRO A C 1
ATOM 715 O O . PRO A 1 97 ? 9.783 -0.741 5.805 1.00 49.91 97 PRO A O 1
ATOM 718 N N . GLY A 1 98 ? 11.345 -0.559 7.409 1.00 51.06 98 GLY A N 1
ATOM 719 C CA . GLY A 1 98 ? 12.435 -1.170 6.636 1.00 51.06 98 GLY A CA 1
ATOM 720 C C . GLY A 1 98 ? 13.290 -0.204 5.804 1.00 51.06 98 GLY A C 1
ATOM 721 O O . GLY A 1 98 ? 14.323 -0.632 5.293 1.00 51.06 98 GLY A O 1
ATOM 722 N N . GLU A 1 99 ? 12.941 1.085 5.722 1.00 50.94 99 GLU A N 1
ATOM 723 C CA . GLU A 1 99 ? 13.715 2.104 4.995 1.00 50.94 99 GLU A CA 1
ATOM 724 C C . GLU A 1 99 ? 14.205 3.209 5.951 1.00 50.94 99 GLU A C 1
ATOM 726 O O . GLU A 1 99 ? 13.517 4.195 6.216 1.00 50.94 99 GLU A O 1
ATOM 731 N N . THR A 1 100 ? 15.420 3.053 6.493 1.00 50.66 100 THR A N 1
ATOM 732 C CA . THR A 1 100 ? 15.995 3.997 7.467 1.00 50.66 100 THR A CA 1
ATOM 733 C C . THR A 1 100 ? 16.083 5.417 6.899 1.00 50.66 100 THR A C 1
ATOM 735 O O . THR A 1 100 ? 16.784 5.654 5.917 1.00 50.66 100 THR A O 1
ATOM 738 N N . GLY A 1 101 ? 15.428 6.376 7.559 1.00 53.81 101 GLY A N 1
ATOM 739 C CA . GLY A 1 101 ? 15.504 7.801 7.219 1.00 53.81 101 GLY A CA 1
ATOM 740 C C . GLY A 1 101 ? 14.556 8.256 6.108 1.00 53.81 101 GLY A C 1
ATOM 741 O O . GLY A 1 101 ? 14.624 9.420 5.712 1.00 53.81 101 GLY A O 1
ATOM 742 N N . LYS A 1 102 ? 13.672 7.381 5.614 1.00 54.16 102 LYS A N 1
ATOM 743 C CA . LYS A 1 102 ? 12.604 7.775 4.695 1.00 54.16 102 LYS A CA 1
ATOM 744 C C . LYS A 1 102 ? 11.313 8.027 5.462 1.00 54.16 102 LYS A C 1
ATOM 746 O O . LYS A 1 102 ? 10.767 7.125 6.093 1.00 54.16 102 LYS A O 1
ATOM 751 N N . THR A 1 103 ? 10.810 9.248 5.334 1.00 57.91 103 THR A N 1
ATOM 752 C CA . THR A 1 103 ? 9.504 9.652 5.842 1.00 57.91 103 THR A CA 1
ATOM 753 C C . THR A 1 103 ? 8.532 9.845 4.685 1.00 57.91 103 THR A C 1
ATOM 755 O O . THR A 1 103 ? 8.861 10.476 3.679 1.00 57.91 103 THR A O 1
ATOM 758 N N . GLU A 1 104 ? 7.327 9.292 4.810 1.00 63.91 104 GLU A N 1
ATOM 759 C CA . GLU A 1 104 ? 6.247 9.502 3.843 1.00 63.91 104 GLU A CA 1
ATOM 760 C C . GLU A 1 104 ? 5.187 10.437 4.427 1.00 63.91 104 GLU A C 1
ATOM 762 O O . GLU A 1 104 ? 4.796 10.316 5.591 1.00 63.91 104 GLU A O 1
ATOM 767 N N . ASN A 1 105 ? 4.725 11.383 3.602 1.00 63.75 105 ASN A N 1
ATOM 768 C CA . ASN A 1 105 ? 3.617 12.260 3.959 1.00 63.75 105 ASN A CA 1
ATOM 769 C C . ASN A 1 105 ? 2.320 11.460 3.896 1.00 63.75 105 ASN A C 1
ATOM 771 O O . ASN A 1 105 ? 1.861 11.065 2.819 1.00 63.75 105 ASN A O 1
ATOM 775 N N . VAL A 1 106 ? 1.710 11.263 5.056 1.00 71.50 106 VAL A N 1
ATOM 776 C CA . VAL A 1 106 ? 0.407 10.625 5.183 1.00 71.50 106 VAL A CA 1
ATOM 777 C C . VAL A 1 106 ? -0.638 11.637 5.597 1.00 71.50 106 VAL A C 1
ATOM 779 O O . VAL A 1 106 ? -0.375 12.570 6.357 1.00 71.50 106 VAL A O 1
ATOM 782 N N . THR A 1 107 ? -1.852 11.433 5.098 1.00 72.69 107 THR A N 1
ATOM 783 C CA . THR A 1 107 ? -3.009 12.166 5.607 1.00 72.69 107 THR A CA 1
ATOM 784 C C . THR A 1 107 ? -3.698 11.316 6.657 1.00 72.69 107 THR A C 1
ATOM 786 O O . THR A 1 107 ? -4.200 10.232 6.355 1.00 72.69 107 THR A O 1
ATOM 789 N N . GLU A 1 108 ? -3.729 11.818 7.884 1.00 76.94 108 GLU A N 1
ATOM 790 C CA . GLU A 1 108 ? -4.470 11.226 8.989 1.00 76.94 108 GLU A CA 1
ATOM 791 C C . GLU A 1 108 ? -5.889 11.789 9.014 1.00 76.94 108 GLU A C 1
ATOM 793 O O . GLU A 1 108 ? -6.100 13.007 8.981 1.00 76.94 108 GLU A O 1
ATOM 798 N N . TRP A 1 109 ? -6.858 10.883 9.088 1.00 79.25 109 TRP A N 1
ATOM 799 C CA . TRP A 1 109 ? -8.263 11.189 9.286 1.00 79.25 109 TRP A CA 1
ATOM 800 C C . TRP A 1 109 ? -8.692 10.652 10.643 1.00 79.25 109 TRP A C 1
ATOM 802 O O . TRP A 1 109 ? -8.743 9.440 10.855 1.00 79.25 109 TRP A O 1
ATOM 812 N N . ARG A 1 110 ? -9.030 11.561 11.554 1.00 82.50 110 ARG A N 1
ATOM 813 C CA . ARG A 1 110 ? -9.570 11.212 12.868 1.00 82.50 110 ARG A CA 1
ATOM 814 C C . ARG A 1 110 ? -11.083 11.364 12.849 1.00 82.50 110 ARG A C 1
ATOM 816 O O . ARG A 1 110 ? -11.572 12.447 12.536 1.00 82.50 110 ARG A O 1
ATOM 823 N N . LEU A 1 111 ? -11.798 10.294 13.188 1.00 82.00 111 LEU A N 1
ATOM 824 C CA . LEU A 1 111 ? -13.253 10.236 13.289 1.00 82.00 111 LE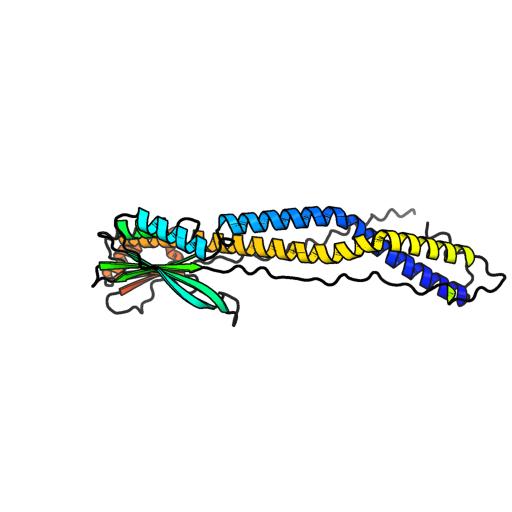U A CA 1
ATOM 825 C C . LEU A 1 111 ? -13.648 9.845 14.709 1.00 82.00 111 LEU A C 1
ATOM 827 O O . LEU A 1 111 ? -13.385 8.728 15.144 1.00 82.00 111 LEU A O 1
ATOM 831 N N . SER A 1 112 ? -14.316 10.735 15.432 1.00 82.25 112 SER A N 1
ATOM 832 C CA . SER A 1 112 ? -14.919 10.377 16.721 1.00 82.25 112 SER A CA 1
ATOM 833 C C . SER A 1 112 ? -16.364 9.923 16.543 1.00 82.25 112 SER A C 1
ATOM 835 O O . SER A 1 112 ? -17.055 10.436 15.683 1.00 82.25 112 SER A O 1
ATOM 837 N N . PHE A 1 113 ? -16.858 8.983 17.336 1.00 81.75 113 PHE A N 1
ATOM 838 C CA . PHE A 1 113 ? -18.272 8.615 17.335 1.00 81.75 113 PHE A CA 1
ATOM 839 C C . PHE A 1 113 ? -18.684 8.021 18.677 1.00 81.75 113 PHE A C 1
ATOM 841 O O . PHE A 1 113 ? -17.862 7.495 19.429 1.00 81.75 113 PHE A O 1
ATOM 848 N N . ASP A 1 114 ? -19.979 8.077 18.963 1.00 83.19 114 ASP A N 1
ATOM 849 C CA . ASP A 1 114 ? -20.540 7.500 20.176 1.00 83.19 114 ASP A CA 1
ATOM 850 C C . ASP A 1 114 ? -21.091 6.099 19.865 1.00 83.19 114 ASP A C 1
ATOM 852 O O . ASP A 1 114 ? -21.719 5.855 18.832 1.00 83.19 114 ASP A O 1
ATOM 856 N N . ALA A 1 115 ? -20.840 5.144 20.757 1.00 83.12 115 ALA A N 1
ATOM 857 C CA . ALA A 1 115 ? -21.360 3.786 20.648 1.00 83.12 115 ALA A CA 1
ATOM 858 C C . ALA A 1 115 ? -21.759 3.287 22.037 1.00 83.12 115 ALA A C 1
ATOM 860 O O . ALA A 1 115 ? -21.050 3.507 23.016 1.00 83.12 115 ALA A O 1
ATOM 861 N N . LYS A 1 116 ? -22.912 2.615 22.132 1.00 83.38 116 LYS A N 1
ATOM 862 C CA . LYS A 1 116 ? -23.433 2.126 23.420 1.00 83.38 116 LYS A CA 1
ATOM 863 C C . LYS A 1 116 ? -22.739 0.850 23.880 1.00 83.38 116 LYS A C 1
ATOM 865 O O . LYS A 1 116 ? -22.720 0.558 25.069 1.00 83.38 116 LYS A O 1
ATOM 870 N N . THR A 1 117 ? -22.216 0.072 22.937 1.00 86.19 117 THR A N 1
ATOM 871 C CA . THR A 1 117 ? -21.538 -1.195 23.208 1.00 86.19 117 THR A CA 1
ATOM 872 C C . THR A 1 117 ? -20.251 -1.291 22.401 1.00 86.19 117 THR A C 1
ATOM 874 O O . THR A 1 117 ? -20.141 -0.724 21.313 1.00 86.19 117 THR A O 1
ATOM 877 N N . GLN A 1 118 ? -19.290 -2.067 22.904 1.00 88.69 118 GLN A N 1
ATOM 878 C CA . GLN A 1 118 ? -18.054 -2.365 22.178 1.00 88.69 118 GLN A CA 1
ATOM 879 C C . GLN A 1 118 ? -18.339 -3.055 20.838 1.00 88.69 118 GLN A C 1
ATOM 881 O O . GLN A 1 118 ? -17.752 -2.692 19.828 1.00 88.69 118 GLN A O 1
ATOM 886 N N . ALA A 1 119 ? -19.297 -3.987 20.796 1.00 88.44 119 ALA A N 1
ATOM 887 C CA . ALA A 1 119 ? -19.700 -4.648 19.554 1.00 88.44 119 ALA A CA 1
ATOM 888 C C . ALA A 1 119 ? -20.227 -3.647 18.510 1.00 88.44 119 ALA A C 1
ATOM 890 O O . ALA A 1 119 ? -19.893 -3.740 17.329 1.00 88.44 119 ALA A O 1
ATOM 891 N N . GLN A 1 120 ? -21.011 -2.654 18.947 1.00 88.06 120 GLN A N 1
ATOM 892 C CA . GLN A 1 120 ? -21.446 -1.567 18.076 1.00 88.06 120 GLN A CA 1
ATOM 893 C C . GLN A 1 120 ? -20.253 -0.729 17.607 1.00 88.06 120 GLN A C 1
ATOM 895 O O . GLN A 1 120 ? -20.195 -0.396 16.429 1.00 88.06 120 GLN A O 1
ATOM 900 N N . ALA A 1 121 ? -19.295 -0.422 18.487 1.00 87.06 121 ALA A N 1
ATOM 901 C CA . ALA A 1 121 ? -18.116 0.361 18.129 1.00 87.06 121 ALA A CA 1
ATOM 902 C C . ALA A 1 121 ? -17.233 -0.331 17.0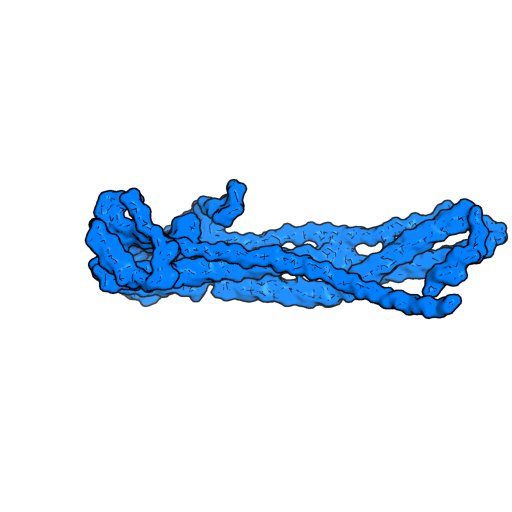81 1.00 87.06 121 ALA A C 1
ATOM 904 O O . ALA A 1 121 ? -16.851 0.297 16.097 1.00 87.06 121 ALA A O 1
ATOM 905 N N . ILE A 1 122 ? -16.972 -1.631 17.247 1.00 88.25 122 ILE A N 1
ATOM 906 C CA . ILE A 1 122 ? -16.202 -2.433 16.285 1.00 88.25 122 ILE A CA 1
ATOM 907 C C . ILE A 1 122 ? -16.929 -2.509 14.938 1.00 88.25 122 ILE A C 1
ATOM 909 O O . ILE A 1 122 ? -16.318 -2.278 13.897 1.00 88.25 122 ILE A O 1
ATOM 913 N N . LYS A 1 123 ? -18.248 -2.747 14.940 1.00 86.94 123 LYS A N 1
ATOM 914 C CA . LYS A 1 123 ? -19.051 -2.755 13.707 1.00 86.94 123 LYS A CA 1
ATOM 915 C C . LYS A 1 123 ? -19.023 -1.401 12.991 1.00 86.94 123 LYS A C 1
ATOM 917 O O . LYS A 1 123 ? -18.857 -1.353 11.776 1.00 86.94 123 LYS A O 1
ATOM 922 N N . SER A 1 124 ? -19.173 -0.314 13.742 1.00 85.88 124 SER A N 1
ATOM 923 C CA . SER A 1 124 ? -19.075 1.059 13.244 1.00 85.88 124 SER A CA 1
ATOM 924 C C . SER A 1 124 ? -17.707 1.342 12.622 1.00 85.88 124 SER A C 1
ATOM 926 O O . SER A 1 124 ? -17.633 1.867 11.513 1.00 85.88 124 SER A O 1
ATOM 928 N N . ALA A 1 125 ? -16.626 0.947 13.300 1.00 85.62 125 ALA A N 1
ATOM 929 C CA . ALA A 1 125 ? -15.275 1.076 12.770 1.00 85.62 125 ALA A CA 1
ATOM 930 C C . ALA A 1 125 ? -15.113 0.284 11.464 1.00 85.62 125 ALA A C 1
ATOM 932 O O . ALA A 1 125 ? -14.629 0.838 10.483 1.00 85.62 125 ALA A O 1
ATOM 933 N N . ALA A 1 126 ? -15.590 -0.964 11.407 1.00 83.88 126 ALA A N 1
ATOM 934 C CA . ALA A 1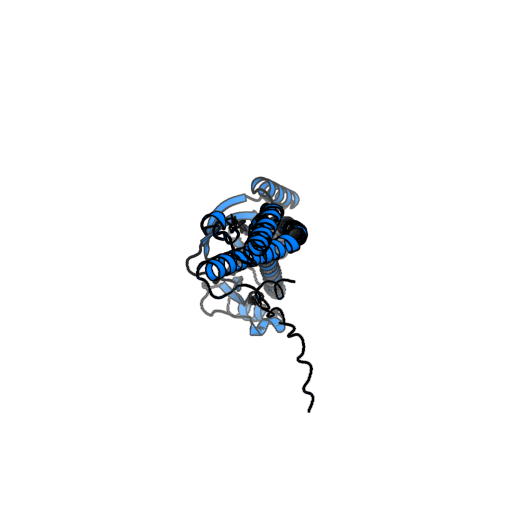 126 ? -15.531 -1.788 10.199 1.00 83.88 126 ALA A CA 1
ATOM 935 C C . ALA A 1 126 ? -16.215 -1.123 8.991 1.00 83.88 126 ALA A C 1
ATOM 937 O O . ALA A 1 126 ? -15.621 -1.075 7.917 1.00 83.88 126 ALA A O 1
ATOM 938 N N . GLN A 1 127 ? -17.402 -0.534 9.181 1.00 82.62 127 GLN A N 1
ATOM 939 C CA . GLN A 1 127 ? -18.130 0.198 8.131 1.00 82.62 127 GLN A CA 1
ATOM 940 C C . GLN A 1 127 ? -17.380 1.450 7.650 1.00 82.62 127 GLN A C 1
ATOM 942 O O . GLN A 1 127 ? -17.318 1.741 6.453 1.00 82.62 127 GLN A O 1
ATOM 947 N N . LEU A 1 128 ? -16.778 2.204 8.574 1.00 80.88 128 LEU A N 1
ATOM 948 C CA . LEU A 1 128 ? -15.970 3.378 8.230 1.00 80.88 128 LEU A CA 1
ATOM 949 C C . LEU A 1 128 ? -14.690 2.998 7.477 1.00 80.88 128 LEU A C 1
ATOM 951 O O . LEU A 1 128 ? -14.228 3.773 6.645 1.00 80.88 128 LEU A O 1
ATOM 955 N N . MET A 1 129 ? -14.169 1.796 7.722 1.00 77.88 129 MET A N 1
ATOM 956 C CA . MET A 1 129 ? -12.985 1.252 7.066 1.00 77.88 129 MET A CA 1
ATOM 957 C C . MET A 1 129 ? -13.260 0.562 5.719 1.00 77.88 129 MET A C 1
ATOM 959 O O . MET A 1 129 ? -12.302 0.151 5.073 1.00 77.88 129 MET A O 1
ATOM 963 N N . GLU A 1 130 ? -14.506 0.336 5.283 1.00 77.38 130 GLU A N 1
ATOM 964 C CA . GLU A 1 130 ? -14.760 -0.378 4.013 1.00 77.38 130 GLU A CA 1
ATOM 965 C C . GLU A 1 130 ? -14.093 0.342 2.825 1.00 77.38 130 GLU A C 1
ATOM 967 O O . GLU A 1 130 ? -14.201 1.563 2.730 1.00 77.38 130 GLU A O 1
ATOM 972 N N . PRO A 1 131 ? -13.455 -0.343 1.868 1.00 67.94 131 PRO A N 1
ATOM 973 C CA . PRO A 1 131 ? -12.954 0.324 0.671 1.00 67.94 131 PRO A CA 1
ATOM 974 C C . PRO A 1 131 ? -14.079 1.045 -0.098 1.00 67.94 131 PRO A C 1
ATOM 976 O O . PRO A 1 131 ? -15.194 0.525 -0.179 1.00 67.94 131 PRO A O 1
ATOM 979 N N . PRO A 1 132 ? -13.839 2.232 -0.677 1.00 61.69 132 PRO A N 1
ATOM 980 C CA . PRO A 1 132 ? -12.794 3.202 -0.346 1.00 61.69 132 PRO A CA 1
ATOM 981 C C . PRO A 1 132 ? -13.266 4.045 0.854 1.00 61.69 132 PRO A C 1
ATOM 983 O O . PRO A 1 132 ? -14.341 4.647 0.778 1.00 61.69 132 PRO A O 1
ATOM 986 N N . PRO A 1 133 ? -12.524 4.103 1.973 1.00 51.84 133 PRO A N 1
ATOM 987 C CA . PRO A 1 133 ? -11.448 5.074 2.052 1.00 51.84 133 PRO A CA 1
ATOM 988 C C . PRO A 1 133 ? -10.328 4.633 3.015 1.00 51.84 133 PRO A C 1
ATOM 990 O O . PRO A 1 133 ? -10.540 4.498 4.215 1.00 51.84 133 PRO A O 1
ATOM 993 N N . LEU A 1 134 ? -9.101 4.599 2.503 1.00 54.34 134 LEU A N 1
ATOM 994 C CA . LEU A 1 134 ? -7.848 4.582 3.265 1.00 54.34 134 LEU A CA 1
ATOM 995 C C . LEU A 1 134 ? -7.252 3.217 3.585 1.00 54.34 134 LEU A C 1
ATOM 997 O O . LEU A 1 134 ? -7.890 2.263 4.008 1.00 54.34 134 LEU A O 1
ATOM 1001 N N . PHE A 1 135 ? -5.950 3.218 3.348 1.00 57.28 135 PHE A N 1
ATOM 1002 C CA . PHE A 1 135 ? -5.078 2.092 3.119 1.00 57.28 135 PHE A CA 1
ATOM 1003 C C . PHE A 1 135 ? -4.660 1.361 4.410 1.00 57.28 135 PHE A C 1
ATOM 1005 O O . PHE A 1 135 ? -4.186 0.234 4.360 1.00 57.28 135 PHE A O 1
ATOM 1012 N N . ARG A 1 136 ? -4.810 1.981 5.587 1.00 65.31 136 ARG A N 1
ATOM 1013 C CA . ARG A 1 136 ? -4.417 1.347 6.849 1.00 65.31 136 ARG A CA 1
ATOM 1014 C C . ARG A 1 136 ? -5.278 1.839 8.003 1.00 65.31 136 ARG A C 1
ATOM 1016 O O . ARG A 1 136 ? -5.325 3.038 8.290 1.00 65.31 136 ARG A O 1
ATOM 1023 N N . PHE A 1 137 ? -5.908 0.900 8.703 1.00 66.06 137 PHE A N 1
ATOM 1024 C CA . PHE A 1 137 ? -6.391 1.136 10.059 1.00 66.06 137 PHE A CA 1
ATOM 1025 C C . PHE A 1 137 ? -5.198 1.470 10.953 1.00 66.06 137 PHE A C 1
ATOM 1027 O O . PHE A 1 137 ? -4.288 0.648 11.099 1.00 66.06 137 PHE A O 1
ATOM 1034 N N . SER A 1 138 ? -5.195 2.681 11.512 1.00 73.75 138 SER A N 1
ATOM 1035 C CA . SER A 1 138 ? -4.175 3.079 12.475 1.00 73.75 138 SER A CA 1
ATOM 1036 C C . SER A 1 138 ? -4.583 2.586 13.843 1.00 73.75 138 SER A C 1
ATOM 1038 O O . SER A 1 138 ? -4.013 1.616 14.326 1.00 73.75 138 SER A O 1
ATOM 1040 N N . THR A 1 139 ? -5.612 3.197 14.433 1.00 81.06 139 THR A N 1
ATOM 1041 C CA . THR A 1 139 ? -6.018 2.893 15.802 1.00 81.06 139 THR A CA 1
ATOM 1042 C C . THR A 1 139 ? -7.505 3.171 16.015 1.00 81.06 139 THR A C 1
ATOM 1044 O O . THR A 1 139 ? -8.067 4.119 15.476 1.00 81.06 139 THR A O 1
ATOM 1047 N N . LEU A 1 140 ? -8.144 2.360 16.850 1.00 85.56 140 LEU A N 1
ATOM 1048 C CA . LEU A 1 140 ? -9.423 2.612 17.492 1.00 85.56 140 LEU A CA 1
ATOM 1049 C C . LEU A 1 140 ? -9.175 2.807 18.986 1.00 85.56 140 LEU A C 1
ATOM 1051 O O . LEU A 1 140 ? -8.687 1.898 19.653 1.00 85.56 140 LEU A O 1
ATOM 1055 N N . LEU A 1 141 ? -9.533 3.974 19.505 1.00 88.44 141 LEU A N 1
ATOM 1056 C CA . LEU A 1 141 ? -9.335 4.390 20.890 1.00 88.44 141 LEU A CA 1
ATOM 1057 C C . LEU A 1 141 ? -10.679 4.563 21.592 1.00 88.44 141 LEU A C 1
ATOM 1059 O O . LEU A 1 141 ? -11.619 5.107 21.011 1.00 88.44 141 LEU A O 1
ATOM 1063 N N . HIS A 1 142 ? -10.748 4.161 22.858 1.00 89.62 142 HIS A N 1
ATOM 1064 C CA . HIS A 1 142 ? -11.915 4.371 23.706 1.00 89.62 142 HIS A CA 1
ATOM 1065 C C . HIS A 1 142 ? -11.606 5.353 24.839 1.00 89.62 142 HIS A C 1
ATOM 1067 O O . HIS A 1 142 ? -10.841 5.052 25.758 1.00 89.62 142 HIS A O 1
ATOM 1073 N N . ASP A 1 143 ? -12.258 6.513 24.796 1.00 86.44 143 ASP A N 1
ATOM 1074 C CA . ASP A 1 143 ? -12.334 7.445 25.916 1.00 86.44 143 ASP A CA 1
ATOM 1075 C C . ASP A 1 143 ? -13.471 7.006 26.845 1.00 86.44 143 ASP A C 1
ATOM 1077 O O . ASP A 1 143 ? -14.655 7.225 26.569 1.00 86.44 143 ASP A O 1
ATOM 1081 N N . LYS A 1 144 ? -13.091 6.365 27.953 1.00 80.88 144 LYS A N 1
ATOM 1082 C CA . LYS A 1 144 ? -14.028 5.824 28.941 1.00 80.88 144 LYS A CA 1
ATOM 1083 C C . LYS A 1 144 ? -14.792 6.920 29.693 1.00 80.88 144 LYS A C 1
ATOM 1085 O O . LYS A 1 144 ? -15.929 6.683 30.086 1.00 80.88 144 LYS A O 1
ATOM 1090 N N . GLU A 1 145 ? -14.195 8.094 29.901 1.00 82.44 145 GLU A N 1
ATOM 1091 C CA . GLU A 1 145 ? -14.827 9.189 30.652 1.00 82.44 145 GLU A CA 1
ATOM 1092 C C . GLU A 1 145 ? -15.945 9.837 29.839 1.00 82.44 145 GLU A C 1
ATOM 1094 O O . GLU A 1 145 ? -17.002 10.173 30.371 1.00 82.44 145 GLU A O 1
ATOM 1099 N N . ARG A 1 146 ? -15.722 9.975 28.529 1.00 82.88 146 ARG A N 1
ATOM 1100 C CA . ARG A 1 146 ? -16.686 10.576 27.598 1.00 82.88 146 ARG A CA 1
ATOM 1101 C C . ARG A 1 146 ? -17.560 9.549 26.879 1.00 82.88 146 ARG A C 1
ATOM 1103 O O . ARG A 1 146 ? -18.410 9.947 26.087 1.00 82.88 146 ARG A O 1
ATOM 1110 N N . ASN A 1 147 ? -17.349 8.255 27.142 1.00 81.88 147 ASN A N 1
ATOM 1111 C CA . ASN A 1 147 ? -17.952 7.122 26.432 1.00 81.88 147 ASN A CA 1
ATOM 1112 C C . ASN A 1 147 ? -17.911 7.302 24.902 1.00 81.88 147 ASN A C 1
ATOM 1114 O O . ASN A 1 147 ? -18.905 7.118 24.194 1.00 81.88 147 ASN A O 1
ATOM 1118 N N . ARG A 1 148 ? -16.746 7.724 24.408 1.00 86.25 148 ARG A N 1
ATOM 1119 C CA . ARG A 1 148 ? -16.533 8.123 23.019 1.00 86.25 148 ARG A CA 1
ATOM 1120 C C . ARG A 1 148 ? -15.446 7.273 22.393 1.00 86.25 148 ARG A C 1
ATOM 1122 O O . ARG A 1 148 ? -14.389 7.058 22.982 1.00 86.25 148 ARG A O 1
ATOM 1129 N N . TRP A 1 149 ? -15.692 6.842 21.168 1.00 87.75 149 TRP A N 1
ATOM 1130 C CA . TRP A 1 149 ? -14.733 6.101 20.366 1.00 87.75 149 TRP A CA 1
ATOM 1131 C C . TRP A 1 149 ? -14.087 7.034 19.356 1.00 87.75 149 TRP A C 1
ATOM 1133 O O . TRP A 1 149 ? -14.739 7.928 18.822 1.00 87.75 149 TRP A O 1
ATOM 1143 N N . THR A 1 150 ? -12.797 6.851 19.111 1.00 86.75 150 THR A N 1
ATOM 1144 C CA . THR A 1 150 ? -12.057 7.598 18.095 1.00 86.75 150 THR A CA 1
ATOM 1145 C C . THR A 1 150 ? -11.344 6.618 17.186 1.00 86.75 150 THR A C 1
ATOM 1147 O O . THR A 1 150 ? -10.562 5.798 17.652 1.00 86.75 150 THR A O 1
ATOM 1150 N N . LEU A 1 151 ? -11.644 6.697 15.898 1.00 85.94 151 LEU A N 1
ATOM 1151 C CA . LEU A 1 151 ? -11.026 5.931 14.832 1.00 85.94 151 LEU A CA 1
ATOM 1152 C C . LEU A 1 151 ? -10.039 6.825 14.086 1.00 85.94 151 LEU A C 1
ATOM 1154 O O . LEU A 1 151 ? -10.406 7.897 13.606 1.00 85.94 151 LEU A O 1
ATOM 1158 N N . GLU A 1 152 ? -8.807 6.362 13.965 1.00 84.38 152 GLU A N 1
ATOM 1159 C CA . GLU A 1 152 ? -7.751 6.998 13.190 1.00 84.38 152 GLU A CA 1
ATOM 1160 C C . GLU A 1 152 ? -7.474 6.157 11.946 1.00 84.38 152 GLU A C 1
ATOM 1162 O O . GLU A 1 152 ? -7.154 4.966 12.024 1.00 84.38 152 GLU A O 1
ATOM 1167 N N . LEU A 1 153 ? -7.616 6.787 10.783 1.00 81.50 153 LEU A N 1
ATOM 1168 C CA . LEU A 1 153 ? -7.371 6.185 9.480 1.00 81.50 153 LEU A CA 1
ATOM 1169 C C . LEU A 1 153 ? -6.205 6.905 8.810 1.00 81.50 153 LEU A C 1
ATOM 1171 O O . LEU A 1 153 ? -6.194 8.134 8.730 1.00 81.50 153 LEU A O 1
ATOM 1175 N N . LEU A 1 154 ? -5.241 6.142 8.297 1.00 76.38 154 LEU A N 1
ATOM 1176 C CA . LEU A 1 154 ? -4.081 6.697 7.605 1.00 76.38 154 LEU A CA 1
ATOM 1177 C C . LEU A 1 154 ? -4.195 6.494 6.099 1.00 76.38 154 LEU A C 1
ATOM 1179 O O . LEU A 1 154 ? -4.431 5.387 5.604 1.00 76.38 154 LEU A O 1
ATOM 1183 N N . ARG A 1 155 ? -3.972 7.581 5.360 1.00 74.12 155 ARG A N 1
ATOM 1184 C CA . ARG A 1 155 ? -3.788 7.561 3.913 1.00 74.12 155 ARG A CA 1
ATOM 1185 C C . ARG A 1 155 ? -2.315 7.484 3.565 1.00 74.12 155 ARG A C 1
ATOM 1187 O O . ARG A 1 155 ? -1.602 8.452 3.805 1.00 74.12 155 ARG A O 1
ATOM 1194 N N . LEU A 1 156 ? -1.906 6.402 2.908 1.00 66.12 156 LEU A N 1
ATOM 1195 C CA . LEU A 1 156 ? -0.661 6.397 2.147 1.00 66.12 156 LEU A CA 1
ATOM 1196 C C . LEU A 1 156 ? -0.889 7.019 0.771 1.00 66.12 156 LEU A C 1
ATOM 1198 O O . LEU A 1 156 ? -1.885 6.735 0.097 1.00 66.12 156 LEU A O 1
ATOM 1202 N N . THR A 1 157 ? 0.047 7.868 0.366 1.00 64.94 157 THR A N 1
ATOM 1203 C CA . THR A 1 157 ? 0.141 8.352 -1.009 1.00 64.94 157 THR A CA 1
ATOM 1204 C C . THR A 1 157 ? 1.130 7.443 -1.716 1.00 64.94 157 THR A C 1
ATOM 1206 O O . THR A 1 157 ? 2.315 7.458 -1.406 1.00 64.94 157 THR A O 1
ATOM 1209 N N . VAL A 1 158 ? 0.650 6.600 -2.633 1.00 64.69 158 VAL A N 1
ATOM 1210 C CA . VAL A 1 158 ? 1.566 5.817 -3.466 1.00 64.69 158 VAL A CA 1
ATOM 1211 C C . VAL A 1 158 ? 2.026 6.718 -4.600 1.00 64.69 158 VAL A C 1
ATOM 1213 O O . VAL A 1 158 ? 1.321 6.881 -5.601 1.00 64.69 158 VAL A O 1
ATOM 1216 N N . ASP A 1 159 ? 3.194 7.326 -4.412 1.00 61.03 159 ASP A N 1
ATOM 1217 C CA . ASP A 1 159 ? 3.751 8.251 -5.387 1.00 61.03 159 ASP A CA 1
ATOM 1218 C C . ASP A 1 159 ? 4.023 7.555 -6.725 1.00 61.03 159 ASP A C 1
ATOM 1220 O O . ASP A 1 159 ? 4.574 6.444 -6.825 1.00 61.03 159 ASP A O 1
ATOM 1224 N N . GLU A 1 160 ? 3.641 8.255 -7.789 1.00 64.81 160 GLU A N 1
ATOM 1225 C CA . GLU A 1 160 ? 4.060 7.928 -9.140 1.00 64.81 160 GLU A CA 1
ATOM 1226 C C . GLU A 1 160 ? 5.512 8.371 -9.296 1.00 64.81 160 GLU A C 1
ATOM 1228 O O . GLU A 1 160 ? 5.821 9.562 -9.367 1.00 64.81 160 GLU A O 1
ATOM 1233 N N . VAL A 1 161 ? 6.425 7.403 -9.352 1.00 62.62 161 VAL A N 1
ATOM 1234 C CA . VAL A 1 161 ? 7.835 7.685 -9.624 1.00 62.62 161 VAL A CA 1
ATOM 1235 C C . VAL A 1 161 ? 7.956 8.068 -11.094 1.00 62.62 161 VAL A C 1
ATOM 1237 O O . VAL A 1 161 ? 7.988 7.211 -11.976 1.00 62.62 161 VAL A O 1
ATOM 1240 N N . HIS A 1 162 ? 7.997 9.367 -11.370 1.00 58.50 162 HIS A N 1
ATOM 1241 C CA . HIS A 1 162 ? 8.147 9.880 -12.724 1.00 58.50 162 HIS A CA 1
ATOM 1242 C C . HIS A 1 162 ? 9.581 9.639 -13.201 1.00 58.50 162 HIS A C 1
ATOM 1244 O O . HIS A 1 162 ? 10.484 10.434 -12.952 1.00 58.50 162 HIS A O 1
ATOM 1250 N N . VAL A 1 163 ? 9.800 8.526 -13.898 1.00 62.12 163 VAL A N 1
ATOM 1251 C CA . VAL A 1 163 ? 11.054 8.283 -14.612 1.00 62.12 163 VAL A CA 1
ATOM 1252 C C . VAL A 1 163 ? 10.906 8.895 -16.001 1.00 62.12 163 VAL A C 1
ATOM 1254 O O . VAL A 1 163 ? 10.065 8.454 -16.782 1.00 62.12 163 VAL A O 1
ATOM 1257 N N . GLN A 1 164 ? 11.714 9.909 -16.311 1.00 68.25 164 GLN A N 1
ATOM 1258 C CA . GLN A 1 164 ? 11.890 10.411 -17.676 1.00 68.25 164 GLN A CA 1
ATOM 1259 C C . GLN A 1 164 ? 13.197 9.840 -18.239 1.00 68.25 164 GLN A C 1
ATOM 1261 O O . GLN A 1 164 ? 14.246 10.473 -18.112 1.00 68.25 164 GLN A O 1
ATOM 1266 N N . PRO A 1 165 ? 13.189 8.614 -18.791 1.00 70.31 165 PRO A N 1
ATOM 1267 C CA . PRO A 1 165 ? 14.406 8.028 -19.324 1.00 70.31 165 PRO A CA 1
ATOM 1268 C C . PRO A 1 165 ? 14.837 8.779 -20.587 1.00 70.31 165 PRO A C 1
ATOM 1270 O O . PRO A 1 165 ? 14.046 8.993 -21.508 1.00 70.31 165 PRO A O 1
ATOM 1273 N N . THR A 1 166 ? 16.111 9.157 -20.642 1.00 77.06 166 THR A N 1
ATOM 1274 C CA . THR A 1 166 ? 16.699 9.770 -21.833 1.00 77.06 166 THR A CA 1
ATOM 1275 C C . THR A 1 166 ? 16.818 8.722 -22.943 1.00 77.06 166 THR A C 1
ATOM 1277 O O . THR A 1 166 ? 17.358 7.639 -22.690 1.00 77.06 166 THR A O 1
ATOM 1280 N N . PRO A 1 167 ? 16.365 9.012 -24.178 1.00 79.81 167 PRO A N 1
ATOM 1281 C CA . PRO A 1 167 ? 16.590 8.124 -25.311 1.00 79.81 167 PRO A CA 1
ATOM 1282 C C . PRO A 1 167 ? 18.083 7.829 -25.483 1.00 79.81 167 PRO A C 1
ATOM 1284 O O . PRO A 1 167 ? 18.902 8.748 -25.509 1.00 79.81 167 PRO A O 1
ATOM 1287 N N . GLN A 1 168 ? 18.455 6.557 -25.627 1.00 78.31 168 GLN A N 1
ATOM 1288 C CA . GLN A 1 168 ? 19.846 6.213 -25.919 1.00 78.31 168 GLN A CA 1
ATOM 1289 C C . GLN A 1 168 ? 20.101 6.269 -27.418 1.00 78.31 168 GLN A C 1
ATOM 1291 O O . GLN A 1 168 ? 19.570 5.436 -28.162 1.00 78.31 168 GLN A O 1
ATOM 1296 N N . ALA A 1 169 ? 20.978 7.187 -27.831 1.00 79.38 169 ALA A N 1
ATOM 1297 C CA . ALA A 1 169 ? 21.467 7.270 -29.200 1.00 79.38 169 ALA A CA 1
ATOM 1298 C C . ALA A 1 169 ? 21.964 5.903 -29.701 1.00 79.38 169 ALA A C 1
ATOM 1300 O O . ALA A 1 169 ? 22.482 5.073 -28.940 1.00 79.38 169 ALA A O 1
ATOM 1301 N N . LEU A 1 170 ? 21.761 5.647 -30.991 1.00 80.62 170 LEU A N 1
ATOM 1302 C CA . LEU A 1 170 ? 22.400 4.514 -31.647 1.00 80.62 170 LEU A CA 1
ATOM 1303 C C . LEU A 1 170 ? 23.909 4.785 -31.758 1.00 80.62 170 LEU A C 1
ATOM 1305 O O . LEU A 1 170 ? 24.308 5.947 -31.831 1.00 80.62 170 LEU A O 1
ATOM 1309 N N . PRO A 1 171 ? 24.756 3.741 -31.772 1.00 77.12 171 PRO A N 1
ATOM 1310 C CA . PRO A 1 171 ? 26.172 3.918 -32.059 1.00 77.12 171 PRO A CA 1
ATOM 1311 C C . PRO A 1 171 ? 26.330 4.621 -33.410 1.00 77.12 171 PRO A C 1
ATOM 1313 O O . PRO A 1 171 ? 25.794 4.153 -34.413 1.00 77.12 171 PRO A O 1
ATOM 1316 N N . THR A 1 172 ? 27.048 5.736 -33.436 1.00 72.88 172 THR A N 1
ATOM 1317 C CA . THR A 1 172 ? 27.415 6.429 -34.671 1.00 72.88 172 THR A CA 1
ATOM 1318 C C . THR A 1 172 ? 28.699 5.815 -35.215 1.00 72.88 172 THR A C 1
ATOM 1320 O O . THR A 1 172 ? 29.663 5.671 -34.466 1.00 72.88 172 THR A O 1
ATOM 1323 N N . GLY A 1 173 ? 28.705 5.427 -36.491 1.00 69.94 173 GLY A N 1
ATOM 1324 C CA . GLY A 1 173 ? 29.932 5.042 -37.190 1.00 69.94 173 GLY A CA 1
ATOM 1325 C C . GLY A 1 173 ? 30.563 6.235 -37.904 1.00 69.94 173 GLY A C 1
ATOM 1326 O O . GLY A 1 173 ? 29.843 7.161 -38.292 1.00 69.94 173 GLY A O 1
ATOM 1327 N N . ASP A 1 174 ? 31.878 6.190 -38.107 1.00 77.31 174 ASP A N 1
ATOM 1328 C CA . ASP A 1 174 ? 32.613 7.243 -38.816 1.00 77.31 174 ASP A CA 1
ATOM 1329 C C . ASP A 1 174 ? 32.138 7.387 -40.278 1.00 77.31 174 ASP A C 1
ATOM 1331 O O . ASP A 1 174 ? 31.563 6.463 -40.875 1.00 77.31 174 ASP A O 1
ATOM 1335 N N . ASP A 1 175 ? 32.332 8.573 -40.865 1.00 75.06 175 ASP A N 1
ATOM 1336 C CA . ASP A 1 175 ? 31.917 8.848 -42.242 1.00 75.06 175 ASP A CA 1
ATOM 1337 C C . ASP A 1 175 ? 32.924 8.252 -43.244 1.00 75.06 175 ASP A C 1
ATOM 1339 O O . ASP A 1 175 ? 34.081 8.681 -43.268 1.00 75.06 175 ASP A O 1
ATOM 1343 N N . PRO A 1 176 ? 32.525 7.308 -44.123 1.00 71.81 176 PRO A N 1
ATOM 1344 C CA . PRO A 1 176 ? 33.432 6.705 -45.104 1.00 71.81 176 PRO A CA 1
ATOM 1345 C C . PRO A 1 176 ? 34.012 7.694 -46.124 1.00 71.81 176 PRO A C 1
ATOM 1347 O O . PRO A 1 176 ? 34.936 7.329 -46.850 1.00 71.81 176 PRO A O 1
ATOM 1350 N N . SER A 1 177 ? 33.482 8.922 -46.203 1.00 74.88 177 SER A N 1
ATOM 1351 C CA . SER A 1 177 ? 34.026 10.000 -47.043 1.00 74.88 177 SER A CA 1
ATOM 1352 C C . SER A 1 177 ? 35.404 10.491 -46.574 1.00 74.88 177 SER A C 1
ATOM 1354 O O . SER A 1 177 ? 36.155 11.057 -47.365 1.00 74.88 177 SER A O 1
ATOM 1356 N N . THR A 1 178 ? 35.751 10.232 -45.309 1.00 75.88 178 THR A N 1
ATOM 1357 C CA . THR A 1 178 ? 37.047 10.585 -44.713 1.00 75.88 178 THR A CA 1
ATOM 1358 C C . THR A 1 178 ? 38.178 9.653 -45.153 1.00 75.88 178 THR A C 1
ATOM 1360 O O . THR A 1 178 ? 39.345 10.022 -45.032 1.00 75.88 178 THR A O 1
ATOM 1363 N N . VAL A 1 179 ? 37.853 8.479 -45.716 1.00 72.62 179 VAL A N 1
ATOM 1364 C CA . VAL A 1 179 ? 38.835 7.573 -46.325 1.00 72.62 179 VAL A CA 1
ATOM 1365 C C . VAL A 1 179 ? 38.991 7.919 -47.812 1.00 72.62 179 VAL A C 1
ATOM 1367 O O . VAL A 1 179 ? 38.018 7.762 -48.568 1.00 72.62 179 VAL A O 1
ATOM 1370 N N . PRO A 1 180 ? 40.189 8.343 -48.267 1.00 70.12 180 PRO A N 1
ATOM 1371 C CA . PRO A 1 180 ? 40.446 8.697 -49.659 1.00 70.12 180 PRO A CA 1
ATOM 1372 C C . PRO A 1 180 ? 40.005 7.605 -50.641 1.00 70.12 180 PRO A C 1
ATOM 1374 O O . PRO A 1 180 ? 40.085 6.405 -50.377 1.00 70.12 180 PRO A O 1
ATOM 1377 N N . SER A 1 181 ? 39.507 8.017 -51.805 1.00 64.31 181 SER A N 1
ATOM 1378 C CA . SER A 1 181 ? 39.179 7.098 -52.896 1.00 64.31 181 SER A CA 1
ATOM 1379 C C . SER A 1 181 ? 40.328 7.078 -53.896 1.00 64.31 181 SER A C 1
ATOM 1381 O O . SER A 1 181 ? 40.303 7.816 -54.880 1.00 64.31 181 SER A O 1
ATOM 1383 N N . GLN A 1 182 ? 41.343 6.251 -53.656 1.00 63.53 182 GLN A N 1
ATOM 1384 C CA . GLN A 1 182 ? 42.418 6.061 -54.627 1.00 63.53 182 GLN A CA 1
ATOM 1385 C C . GLN A 1 182 ? 41.961 5.149 -55.780 1.00 63.53 182 GLN A C 1
ATOM 1387 O O . GLN A 1 182 ? 41.297 4.129 -55.577 1.00 63.53 182 GLN A O 1
ATOM 1392 N N . PHE A 1 183 ? 42.296 5.529 -57.016 1.00 51.59 183 PHE A N 1
ATOM 1393 C CA . PHE A 1 183 ? 42.010 4.733 -58.214 1.00 51.59 183 PHE A CA 1
ATOM 1394 C C . PHE A 1 183 ? 42.799 3.410 -58.165 1.00 51.59 183 PHE A C 1
ATOM 1396 O O . PHE A 1 183 ? 44.013 3.432 -57.988 1.00 51.59 183 PHE A O 1
ATOM 1403 N N . GLY A 1 184 ? 42.127 2.266 -58.355 1.00 56.19 184 GLY A N 1
ATOM 1404 C CA . GLY A 1 184 ? 42.776 0.947 -58.470 1.00 56.19 184 GLY A CA 1
ATOM 1405 C C . GLY A 1 184 ? 42.566 -0.029 -57.304 1.00 56.19 184 GLY A C 1
ATOM 1406 O O . GLY A 1 184 ? 43.090 -1.141 -57.348 1.00 56.19 184 GLY A O 1
ATOM 1407 N N . PHE A 1 185 ? 41.777 0.333 -56.288 1.00 58.97 185 PHE A N 1
ATOM 1408 C CA . PHE A 1 185 ? 41.494 -0.549 -55.150 1.00 58.97 185 PHE A CA 1
ATOM 1409 C C . PHE A 1 185 ? 40.237 -1.406 -55.359 1.00 58.97 185 PHE A C 1
ATOM 1411 O O . PHE A 1 185 ? 39.108 -0.913 -55.357 1.00 58.97 185 PHE A O 1
ATOM 1418 N N . CYS A 1 186 ? 40.434 -2.716 -55.516 1.00 56.44 186 CYS A N 1
ATOM 1419 C CA . CYS A 1 186 ? 39.358 -3.698 -55.654 1.00 56.44 186 CYS A CA 1
ATOM 1420 C C . CYS A 1 186 ? 38.644 -3.891 -54.296 1.00 56.44 186 CYS A C 1
ATOM 1422 O O . CYS A 1 186 ? 39.293 -4.250 -53.318 1.00 56.44 186 CYS A O 1
ATOM 1424 N N . GLY A 1 187 ? 37.331 -3.626 -54.219 1.00 61.41 187 GLY A N 1
ATOM 1425 C CA . GLY A 1 187 ? 36.488 -3.845 -53.023 1.00 61.41 187 GLY A CA 1
ATOM 1426 C C . GLY A 1 187 ? 36.063 -2.587 -52.243 1.00 61.41 187 GLY A C 1
ATOM 1427 O O . GLY A 1 187 ? 35.108 -2.632 -51.468 1.00 61.41 187 GLY A O 1
ATOM 1428 N N . ALA A 1 188 ? 36.694 -1.431 -52.480 1.00 70.00 188 ALA A N 1
ATOM 1429 C CA . ALA A 1 188 ? 36.363 -0.192 -51.764 1.00 70.00 188 ALA A CA 1
ATOM 1430 C C . ALA A 1 188 ? 34.996 0.406 -52.166 1.00 70.00 188 ALA A C 1
ATOM 1432 O O . ALA A 1 188 ? 34.335 1.053 -51.354 1.00 70.00 188 ALA A O 1
ATOM 1433 N N . SER A 1 189 ? 34.552 0.201 -53.411 1.00 74.62 189 SER A N 1
ATOM 1434 C CA . SER A 1 189 ? 33.223 0.617 -53.888 1.00 74.62 189 SER A CA 1
ATOM 1435 C C . SER A 1 189 ? 32.098 -0.211 -53.261 1.00 74.62 189 SER A C 1
ATOM 1437 O O . SER A 1 189 ? 31.086 0.346 -52.841 1.00 74.62 189 SER A O 1
ATOM 1439 N N . GLU A 1 190 ? 32.298 -1.525 -53.145 1.00 77.50 190 GLU A N 1
ATOM 1440 C CA . GLU A 1 190 ? 31.348 -2.459 -52.536 1.00 77.50 190 GLU A CA 1
ATOM 1441 C C . GLU A 1 190 ? 31.179 -2.177 -51.038 1.00 77.50 190 GLU A C 1
ATOM 1443 O O . GLU A 1 190 ? 30.051 -2.015 -50.575 1.00 77.50 190 GLU A O 1
ATOM 1448 N N . LEU A 1 191 ? 32.280 -1.997 -50.296 1.00 74.88 191 LEU A N 1
ATOM 1449 C CA . LEU A 1 191 ? 32.236 -1.635 -48.872 1.00 74.88 191 LEU A CA 1
ATOM 1450 C C . LEU A 1 191 ? 31.527 -0.294 -48.632 1.00 74.88 191 LEU A C 1
ATOM 1452 O O . LEU A 1 191 ? 30.723 -0.172 -47.709 1.00 74.88 191 LEU A O 1
ATOM 1456 N N . ARG A 1 192 ? 31.767 0.714 -49.481 1.00 80.81 192 ARG A N 1
ATOM 1457 C CA . ARG A 1 192 ? 31.061 2.004 -49.394 1.00 80.81 192 ARG A CA 1
ATOM 1458 C C . ARG A 1 192 ? 29.562 1.861 -49.673 1.00 80.81 192 ARG A C 1
ATOM 1460 O O . ARG A 1 192 ? 28.765 2.488 -48.977 1.00 80.81 192 ARG A O 1
ATOM 1467 N N . ALA A 1 193 ? 29.169 1.018 -50.629 1.00 82.50 193 ALA A N 1
ATOM 1468 C CA . ALA A 1 193 ? 27.762 0.717 -50.892 1.00 82.50 193 ALA A CA 1
ATOM 1469 C C . ALA A 1 193 ? 27.098 -0.023 -49.715 1.00 82.50 193 ALA A C 1
ATOM 1471 O O . ALA A 1 193 ? 25.965 0.294 -49.348 1.00 82.50 193 ALA A O 1
ATOM 1472 N N . GLU A 1 194 ? 27.804 -0.961 -49.073 1.00 79.88 194 GLU A N 1
ATOM 1473 C CA . GLU A 1 194 ? 27.320 -1.638 -47.864 1.00 79.88 194 GLU A CA 1
ATOM 1474 C C . GLU A 1 194 ? 27.136 -0.669 -46.689 1.00 79.88 194 GLU A C 1
ATOM 1476 O O . GLU A 1 194 ? 26.107 -0.721 -46.012 1.00 79.88 194 GLU A O 1
ATOM 1481 N N . ILE A 1 195 ? 28.084 0.251 -46.477 1.00 81.81 195 ILE A N 1
ATOM 1482 C CA . ILE A 1 195 ? 27.975 1.302 -45.456 1.00 81.81 195 ILE A CA 1
ATOM 1483 C C . ILE A 1 195 ? 26.779 2.215 -45.747 1.00 81.81 195 ILE A C 1
ATOM 1485 O O . ILE A 1 195 ? 25.986 2.482 -44.844 1.00 81.81 195 ILE A O 1
ATOM 1489 N N . ALA A 1 196 ? 26.607 2.665 -46.994 1.00 82.88 196 ALA A N 1
ATOM 1490 C CA . ALA A 1 196 ? 25.482 3.514 -47.389 1.00 82.88 196 ALA A CA 1
ATOM 1491 C C . ALA A 1 196 ? 24.133 2.827 -47.126 1.00 82.88 196 ALA A C 1
ATOM 1493 O O . ALA A 1 196 ? 23.254 3.410 -46.491 1.00 82.88 196 ALA A O 1
ATOM 1494 N N . LYS A 1 197 ? 24.009 1.551 -47.511 1.00 84.56 197 LYS A N 1
ATOM 1495 C CA . LYS A 1 197 ? 22.819 0.736 -47.247 1.00 84.56 197 LYS A CA 1
ATOM 1496 C C . LYS A 1 197 ? 22.556 0.563 -45.749 1.00 84.56 197 LYS A C 1
ATOM 1498 O O . LYS A 1 197 ? 21.414 0.658 -45.306 1.00 84.56 197 LYS A O 1
ATOM 1503 N N . ALA A 1 198 ? 23.600 0.317 -44.954 1.00 81.19 198 ALA A N 1
ATOM 1504 C CA . ALA A 1 198 ? 23.470 0.195 -43.505 1.00 81.19 198 ALA A CA 1
ATOM 1505 C C . ALA A 1 198 ? 23.040 1.518 -42.846 1.00 81.19 198 ALA A C 1
ATOM 1507 O O . ALA A 1 198 ? 22.224 1.488 -41.923 1.00 81.19 198 ALA A O 1
ATOM 1508 N N . ARG A 1 199 ? 23.534 2.668 -43.330 1.00 82.69 199 ARG A N 1
ATOM 1509 C CA . ARG A 1 199 ? 23.133 4.007 -42.860 1.00 82.69 199 ARG A CA 1
ATOM 1510 C C . ARG A 1 199 ? 21.675 4.310 -43.181 1.00 82.69 199 ARG A C 1
ATOM 1512 O O . ARG A 1 199 ? 20.946 4.726 -42.287 1.00 82.69 199 ARG A O 1
ATOM 1519 N N . GLU A 1 200 ? 21.245 4.062 -44.415 1.00 86.44 200 GLU A N 1
ATOM 1520 C CA . GLU A 1 200 ? 19.854 4.260 -44.841 1.00 86.44 200 GLU A CA 1
ATOM 1521 C C . GLU A 1 200 ? 18.891 3.411 -44.002 1.00 86.44 200 GLU A C 1
ATOM 1523 O O . GLU A 1 200 ? 17.908 3.913 -43.454 1.00 86.44 200 GLU A O 1
ATOM 1528 N N . GLU A 1 201 ? 19.211 2.129 -43.813 1.00 84.94 201 GLU A N 1
ATOM 1529 C CA . GLU A 1 201 ? 18.370 1.250 -43.009 1.00 84.94 201 GLU A CA 1
ATOM 1530 C C . GLU A 1 201 ? 18.380 1.645 -41.522 1.00 84.94 201 GLU A C 1
ATOM 1532 O O . GLU A 1 201 ? 17.332 1.629 -40.874 1.00 84.94 201 GLU A O 1
ATOM 1537 N N . THR A 1 202 ? 19.526 2.062 -40.978 1.00 84.00 202 THR A N 1
ATOM 1538 C CA . THR A 1 202 ? 19.613 2.566 -39.597 1.00 84.00 202 THR A CA 1
ATOM 1539 C C . THR A 1 202 ? 18.754 3.815 -39.415 1.00 84.00 202 THR A C 1
ATOM 1541 O O . THR A 1 202 ? 17.977 3.862 -38.462 1.00 84.00 202 THR A O 1
ATOM 1544 N N . ALA A 1 203 ? 18.807 4.767 -40.351 1.00 84.75 203 ALA A N 1
ATOM 1545 C CA . ALA A 1 203 ? 17.970 5.967 -40.336 1.00 84.75 203 ALA A CA 1
ATOM 1546 C C . ALA A 1 203 ? 16.472 5.617 -40.383 1.00 84.75 203 ALA A C 1
ATOM 1548 O O . ALA A 1 203 ? 15.676 6.179 -39.633 1.00 84.75 203 ALA A O 1
ATOM 1549 N N . SER A 1 204 ? 16.083 4.615 -41.182 1.00 86.25 204 SER A N 1
ATOM 1550 C CA . SER A 1 204 ? 14.688 4.149 -41.241 1.00 86.25 204 SER A CA 1
ATOM 1551 C C . SER A 1 204 ? 14.184 3.532 -39.921 1.00 86.25 204 SER A C 1
ATOM 1553 O O . SER A 1 204 ? 12.981 3.521 -39.653 1.00 86.25 204 SER A O 1
ATOM 1555 N N . LEU A 1 205 ? 15.093 3.027 -39.075 1.00 85.06 205 LEU A N 1
ATOM 1556 C CA . LEU A 1 205 ? 14.784 2.365 -37.800 1.00 85.06 205 LEU A CA 1
ATOM 1557 C C . LEU A 1 205 ? 15.011 3.254 -36.572 1.00 85.06 205 LEU A C 1
ATOM 1559 O O . LEU A 1 205 ? 14.541 2.916 -35.481 1.00 85.06 205 LEU A O 1
ATOM 1563 N N . GLU A 1 206 ? 15.718 4.368 -36.732 1.00 84.25 206 GLU A N 1
ATOM 1564 C CA . GLU A 1 206 ? 16.230 5.205 -35.649 1.00 84.25 206 GLU A CA 1
ATOM 1565 C C . GLU A 1 206 ? 15.124 5.661 -34.696 1.00 84.25 206 GLU A C 1
ATOM 1567 O O . GLU A 1 206 ? 15.214 5.443 -33.488 1.00 84.25 206 GLU A O 1
ATOM 1572 N N . THR A 1 207 ? 14.020 6.193 -35.227 1.00 84.50 207 THR A N 1
ATOM 1573 C CA . THR A 1 207 ? 12.904 6.669 -34.400 1.00 84.50 207 THR A CA 1
ATOM 1574 C C . THR A 1 207 ? 12.295 5.558 -33.542 1.00 84.50 207 THR A C 1
ATOM 1576 O O . THR A 1 207 ? 12.028 5.773 -32.358 1.00 84.50 207 THR A O 1
ATOM 1579 N N . LYS A 1 208 ? 12.085 4.358 -34.103 1.00 83.44 208 LYS A N 1
ATOM 1580 C CA . LYS A 1 208 ? 11.552 3.214 -33.342 1.00 83.44 208 LYS A CA 1
ATOM 1581 C C . LYS A 1 208 ? 12.560 2.741 -32.296 1.00 83.44 208 LYS A C 1
ATOM 1583 O O . LYS A 1 208 ? 12.192 2.510 -31.146 1.00 83.44 208 LYS A O 1
ATOM 1588 N N . ALA A 1 209 ? 13.833 2.641 -32.674 1.00 79.31 209 ALA A N 1
ATOM 1589 C CA . ALA A 1 209 ? 14.897 2.203 -31.782 1.00 79.31 209 ALA A CA 1
ATOM 1590 C C . ALA A 1 209 ? 15.084 3.144 -30.581 1.00 79.31 209 ALA A C 1
ATOM 1592 O O . ALA A 1 209 ? 15.223 2.661 -29.457 1.00 79.31 209 ALA A O 1
ATOM 1593 N N . LEU A 1 210 ? 15.037 4.462 -30.800 1.00 83.50 210 LEU A N 1
ATOM 1594 C CA . LEU A 1 210 ? 15.107 5.475 -29.745 1.00 83.50 210 LEU A CA 1
ATOM 1595 C C . LEU A 1 210 ? 13.914 5.363 -28.792 1.00 83.50 210 LEU A C 1
ATOM 1597 O O . LEU A 1 210 ? 14.107 5.268 -27.579 1.00 83.50 210 LEU A O 1
ATOM 1601 N N . LYS A 1 211 ? 12.685 5.278 -29.319 1.00 81.62 211 LYS A N 1
ATOM 1602 C CA . LYS A 1 211 ? 11.475 5.160 -28.490 1.00 81.62 211 LYS A CA 1
ATOM 1603 C C . LYS A 1 211 ? 11.476 3.900 -27.618 1.00 81.62 211 LYS A C 1
ATOM 1605 O O . LYS A 1 211 ? 11.104 3.976 -26.452 1.00 81.62 211 LYS A O 1
ATOM 1610 N N . SER A 1 212 ? 11.950 2.757 -28.118 1.00 78.88 212 SER A N 1
ATOM 1611 C CA . SER A 1 212 ? 12.034 1.520 -27.319 1.00 78.88 212 SER A CA 1
ATOM 1612 C C . SER A 1 212 ? 12.902 1.646 -26.063 1.00 78.88 212 SER A C 1
ATOM 1614 O O . SER A 1 212 ? 12.612 1.002 -25.057 1.00 78.88 212 SER A O 1
ATOM 1616 N N . THR A 1 213 ? 13.946 2.482 -26.091 1.00 76.44 213 THR A N 1
ATOM 1617 C CA . THR A 1 213 ? 14.817 2.698 -24.917 1.00 76.44 213 THR A CA 1
ATOM 1618 C C . THR A 1 213 ? 14.138 3.480 -23.794 1.00 76.44 213 THR A C 1
ATOM 1620 O O . THR A 1 213 ? 14.532 3.348 -22.639 1.00 76.44 213 THR A O 1
ATOM 1623 N N . VAL A 1 214 ? 13.079 4.224 -24.125 1.00 78.94 214 VAL A N 1
ATOM 1624 C CA . VAL A 1 214 ? 12.234 4.954 -23.172 1.00 78.94 214 VAL A CA 1
ATOM 1625 C C . VAL A 1 214 ? 11.153 4.032 -22.595 1.00 78.94 214 VAL A C 1
ATOM 1627 O O . VAL A 1 214 ? 10.890 4.064 -21.396 1.00 78.94 214 VAL A O 1
ATOM 1630 N N . LEU A 1 215 ? 10.558 3.165 -23.424 1.00 75.44 215 LEU A N 1
ATOM 1631 C CA . LEU A 1 215 ? 9.441 2.303 -23.013 1.00 75.44 215 LEU A CA 1
ATOM 1632 C C . LEU A 1 215 ? 9.829 1.282 -21.931 1.00 75.44 215 LEU A C 1
ATOM 1634 O O . LEU A 1 215 ? 9.050 1.050 -21.014 1.00 75.44 215 LEU A O 1
ATOM 1638 N N . LEU A 1 216 ? 11.032 0.701 -21.988 1.00 72.25 216 LEU A N 1
ATOM 1639 C CA . LEU A 1 216 ? 11.473 -0.317 -21.021 1.00 72.25 216 LEU A CA 1
ATOM 1640 C C . LEU A 1 216 ? 11.477 0.190 -19.558 1.00 72.25 216 LEU A C 1
ATOM 1642 O O . LEU A 1 216 ? 10.825 -0.437 -18.719 1.00 72.25 216 LEU A O 1
ATOM 1646 N N . PRO A 1 217 ? 12.137 1.320 -19.224 1.00 71.38 217 PRO A N 1
ATOM 1647 C CA . PRO A 1 217 ? 12.032 1.905 -17.888 1.00 71.38 217 PRO A CA 1
ATOM 1648 C C . PRO A 1 217 ? 10.602 2.304 -17.506 1.00 71.38 217 PRO A C 1
ATOM 1650 O O . PRO A 1 217 ? 10.226 2.150 -16.347 1.00 71.38 217 PRO A O 1
ATOM 1653 N N . MET A 1 218 ? 9.783 2.763 -18.462 1.00 76.19 218 MET A N 1
ATOM 1654 C CA . MET A 1 218 ? 8.385 3.116 -18.187 1.00 76.19 218 MET A CA 1
ATOM 1655 C C . MET A 1 218 ? 7.550 1.907 -17.740 1.00 76.19 218 MET A C 1
ATOM 1657 O O . MET A 1 218 ? 6.7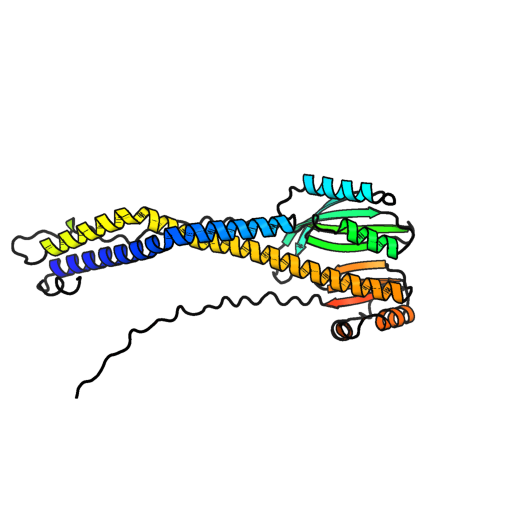60 2.041 -16.808 1.00 76.19 218 MET A O 1
ATOM 1661 N N . ILE A 1 219 ? 7.733 0.723 -18.344 1.00 76.50 219 ILE A N 1
ATOM 1662 C CA . ILE A 1 219 ? 7.064 -0.513 -17.885 1.00 76.50 219 ILE A CA 1
ATOM 1663 C C . ILE A 1 219 ? 7.435 -0.798 -16.429 1.00 76.50 219 ILE A C 1
ATOM 1665 O O . ILE A 1 219 ? 6.557 -1.055 -15.607 1.00 76.50 219 ILE A O 1
ATOM 1669 N N . ALA A 1 220 ? 8.729 -0.727 -16.099 1.00 72.50 220 ALA A N 1
ATOM 1670 C CA . ALA A 1 220 ? 9.213 -0.999 -14.749 1.00 72.50 220 ALA A CA 1
ATOM 1671 C C . ALA A 1 220 ? 8.578 -0.061 -13.708 1.00 72.50 220 ALA A C 1
ATOM 1673 O O . ALA A 1 220 ? 8.251 -0.506 -12.608 1.00 72.50 220 ALA A O 1
ATOM 1674 N N . THR A 1 221 ? 8.330 1.202 -14.067 1.00 76.88 221 THR A N 1
ATOM 1675 C CA . THR A 1 221 ? 7.608 2.156 -13.216 1.00 76.88 221 THR A CA 1
ATOM 1676 C C . THR A 1 221 ? 6.181 1.701 -12.915 1.00 76.88 221 THR A C 1
ATOM 1678 O O . THR A 1 221 ? 5.799 1.659 -11.744 1.00 76.88 221 THR A O 1
ATOM 1681 N N . TRP A 1 222 ? 5.398 1.335 -13.936 1.00 80.31 222 TRP A N 1
ATOM 1682 C CA . TRP A 1 222 ? 4.005 0.903 -13.750 1.00 80.31 222 TRP A CA 1
ATOM 1683 C C . TRP A 1 222 ? 3.908 -0.417 -12.985 1.00 80.31 222 TRP A C 1
ATOM 1685 O O . TRP A 1 222 ? 3.112 -0.534 -12.057 1.00 80.31 222 TRP A O 1
ATOM 1695 N N . VAL A 1 223 ? 4.784 -1.378 -13.292 1.00 76.44 223 VAL A N 1
ATOM 1696 C CA . VAL A 1 223 ? 4.890 -2.632 -12.529 1.00 76.44 223 VAL A CA 1
ATOM 1697 C C . VAL A 1 223 ? 5.271 -2.355 -11.073 1.00 76.44 223 VAL A C 1
ATOM 1699 O O . VAL A 1 223 ? 4.727 -2.973 -10.161 1.00 76.44 223 VAL A O 1
ATOM 1702 N N . GLY A 1 224 ? 6.181 -1.408 -10.832 1.00 70.19 224 GLY A N 1
ATOM 1703 C CA . GLY A 1 224 ? 6.546 -0.976 -9.486 1.00 70.19 224 GLY A CA 1
ATOM 1704 C C . GLY A 1 224 ? 5.374 -0.348 -8.729 1.00 70.19 224 GLY A C 1
ATOM 1705 O O . GLY A 1 224 ? 5.196 -0.643 -7.550 1.00 70.19 224 GLY A O 1
ATOM 1706 N N . LEU A 1 225 ? 4.563 0.481 -9.396 1.00 75.81 225 LEU A N 1
ATOM 1707 C CA . LEU A 1 225 ? 3.353 1.072 -8.817 1.00 75.81 225 LEU A CA 1
ATOM 1708 C C . LEU A 1 225 ? 2.343 -0.010 -8.414 1.00 75.81 225 LEU A C 1
ATOM 1710 O O . LEU A 1 225 ? 1.890 -0.016 -7.273 1.00 75.81 225 LEU A O 1
ATOM 1714 N N . MET A 1 226 ? 2.053 -0.940 -9.325 1.00 78.19 226 MET A N 1
ATOM 1715 C CA . MET A 1 226 ? 1.148 -2.067 -9.088 1.00 78.19 226 MET A CA 1
ATOM 1716 C C . MET A 1 226 ? 1.599 -2.900 -7.883 1.00 78.19 226 MET A C 1
ATOM 1718 O O . MET A 1 226 ? 0.831 -3.094 -6.952 1.00 78.19 226 MET A O 1
ATOM 1722 N N . ARG A 1 227 ? 2.877 -3.300 -7.828 1.00 73.44 227 ARG A N 1
ATOM 1723 C CA . ARG A 1 227 ? 3.414 -4.090 -6.706 1.00 73.44 227 ARG A CA 1
ATOM 1724 C C . ARG A 1 227 ? 3.344 -3.367 -5.367 1.00 73.44 227 ARG A C 1
ATOM 1726 O O . ARG A 1 227 ? 3.108 -4.007 -4.349 1.00 73.44 227 ARG A O 1
ATOM 1733 N N . ARG A 1 228 ? 3.574 -2.048 -5.347 1.00 72.00 228 ARG A N 1
ATOM 1734 C CA . ARG A 1 228 ? 3.406 -1.257 -4.121 1.00 72.00 228 ARG A CA 1
ATOM 1735 C C . ARG A 1 228 ? 1.944 -1.240 -3.688 1.00 72.00 228 ARG A C 1
ATOM 1737 O O . ARG A 1 228 ? 1.701 -1.414 -2.505 1.00 72.00 228 ARG A O 1
ATOM 1744 N N . ALA A 1 229 ? 0.999 -1.088 -4.618 1.00 73.75 229 ALA A N 1
ATOM 1745 C CA . ALA A 1 229 ? -0.433 -1.146 -4.326 1.00 73.75 229 ALA A CA 1
ATOM 1746 C C . ALA A 1 229 ? -0.873 -2.534 -3.807 1.00 73.75 229 ALA A C 1
ATOM 1748 O O . ALA A 1 229 ? -1.521 -2.609 -2.769 1.00 73.75 229 ALA A O 1
ATOM 1749 N N . GLU A 1 230 ? -0.436 -3.623 -4.446 1.00 77.19 230 GLU A N 1
ATOM 1750 C CA . GLU A 1 230 ? -0.696 -5.006 -4.003 1.00 77.19 230 GLU A CA 1
ATOM 1751 C C . GLU A 1 230 ? -0.103 -5.292 -2.617 1.00 77.19 230 GLU A C 1
ATOM 1753 O O . GLU A 1 230 ? -0.752 -5.876 -1.750 1.00 77.19 230 GLU A O 1
ATOM 1758 N N . PHE A 1 231 ? 1.153 -4.888 -2.395 1.00 73.81 231 PHE A N 1
ATOM 1759 C CA . PHE A 1 231 ? 1.818 -5.058 -1.104 1.00 73.81 231 PHE A CA 1
ATOM 1760 C C . PHE A 1 231 ? 1.061 -4.325 -0.009 1.00 73.81 231 PHE A C 1
ATOM 1762 O O . PHE A 1 231 ? 0.831 -4.870 1.071 1.00 73.81 231 PHE A O 1
ATOM 1769 N N . ALA A 1 232 ? 0.668 -3.095 -0.320 1.00 71.94 232 ALA A N 1
ATOM 1770 C CA . ALA A 1 232 ? -0.137 -2.288 0.547 1.00 71.94 232 ALA A CA 1
ATOM 1771 C C . ALA A 1 232 ? -1.413 -3.092 0.910 1.00 71.94 232 ALA A C 1
ATOM 1773 O O . ALA A 1 232 ? -1.622 -3.433 2.078 1.00 71.94 232 ALA A O 1
ATOM 1774 N N . ASP A 1 233 ? -2.250 -3.448 -0.063 1.00 77.00 233 ASP A N 1
ATOM 1775 C CA . ASP A 1 233 ? -3.504 -4.185 0.159 1.00 77.00 233 ASP A CA 1
ATOM 1776 C C . ASP A 1 233 ? -3.324 -5.457 1.010 1.00 77.00 233 ASP A C 1
ATOM 1778 O O . ASP A 1 233 ? -4.100 -5.726 1.929 1.00 77.00 233 ASP A O 1
ATOM 1782 N N . ALA A 1 234 ? -2.252 -6.209 0.782 1.00 77.50 234 ALA A N 1
ATOM 1783 C CA . ALA A 1 234 ? -1.977 -7.417 1.546 1.00 77.50 234 ALA A CA 1
ATOM 1784 C C . ALA A 1 234 ? -1.672 -7.136 3.034 1.00 77.50 234 ALA A C 1
ATOM 1786 O O . ALA A 1 234 ? -2.195 -7.825 3.916 1.00 77.50 234 ALA A O 1
ATOM 1787 N N . VAL A 1 235 ? -0.876 -6.098 3.327 1.00 75.25 235 VAL A N 1
ATOM 1788 C CA . VAL A 1 235 ? -0.593 -5.650 4.705 1.00 75.25 235 VAL A CA 1
ATOM 1789 C C . VAL A 1 235 ? -1.877 -5.220 5.415 1.00 75.25 235 VAL A C 1
ATOM 1791 O O . VAL A 1 235 ? -2.059 -5.492 6.607 1.00 75.25 235 VAL A O 1
ATOM 1794 N N . GLU A 1 236 ? -2.769 -4.554 4.689 1.00 77.00 236 GLU A N 1
ATOM 1795 C CA . GLU A 1 236 ? -4.062 -4.085 5.178 1.00 77.00 236 GLU A CA 1
ATOM 1796 C C . GLU A 1 236 ? -4.955 -5.255 5.613 1.00 77.00 236 GLU A C 1
ATOM 1798 O O . GLU A 1 236 ? -5.357 -5.324 6.781 1.00 77.00 236 GLU A O 1
ATOM 1803 N N . ARG A 1 237 ? -5.173 -6.225 4.716 1.00 80.25 237 ARG A N 1
ATOM 1804 C CA . ARG A 1 237 ? -6.032 -7.393 4.972 1.00 80.25 237 ARG A CA 1
ATOM 1805 C C . ARG A 1 237 ? -5.547 -8.226 6.148 1.00 80.25 237 ARG A C 1
ATOM 1807 O O . ARG A 1 237 ? -6.353 -8.656 6.974 1.00 80.25 237 ARG A O 1
ATOM 1814 N N . GLU A 1 238 ? -4.241 -8.444 6.250 1.00 79.81 238 GLU A N 1
ATOM 1815 C CA . GLU A 1 238 ? -3.681 -9.212 7.364 1.00 79.81 238 GLU A CA 1
ATOM 1816 C C . GLU A 1 238 ? -3.798 -8.457 8.684 1.00 79.81 238 GLU A C 1
ATOM 1818 O O . GLU A 1 238 ? -4.148 -9.041 9.710 1.00 79.81 238 GLU A O 1
ATOM 1823 N N . SER A 1 239 ? -3.572 -7.140 8.657 1.00 79.50 239 SER A N 1
ATOM 1824 C CA . SER A 1 239 ? -3.784 -6.301 9.834 1.00 79.50 239 SER A CA 1
ATOM 1825 C C . SER A 1 239 ? -5.236 -6.406 10.307 1.00 79.50 239 SER A C 1
ATOM 1827 O O . SER A 1 239 ? -5.458 -6.667 11.489 1.00 79.50 239 SER A O 1
ATOM 1829 N N . ARG A 1 240 ? -6.221 -6.308 9.398 1.00 82.50 240 ARG A N 1
ATOM 1830 C CA . ARG A 1 240 ? -7.644 -6.510 9.734 1.00 82.50 240 ARG A CA 1
ATOM 1831 C C . ARG A 1 240 ? -7.909 -7.871 10.349 1.00 82.50 240 ARG A C 1
ATOM 1833 O O . ARG A 1 240 ? -8.548 -7.942 11.391 1.00 82.50 240 ARG A O 1
ATOM 1840 N N . LYS A 1 241 ? -7.379 -8.939 9.752 1.00 87.25 241 LYS A N 1
ATOM 1841 C CA . LYS A 1 241 ? -7.538 -10.300 10.272 1.00 87.25 241 LYS A CA 1
ATOM 1842 C C . LYS A 1 241 ? -7.047 -10.405 11.718 1.00 87.25 241 LYS A C 1
ATOM 1844 O O . LYS A 1 241 ? -7.741 -10.961 12.567 1.00 87.25 241 LYS A O 1
ATOM 1849 N N . HIS A 1 242 ? -5.877 -9.847 12.025 1.00 89.75 242 HIS A N 1
ATOM 1850 C CA . HIS A 1 242 ? -5.365 -9.822 13.395 1.00 89.75 242 HIS A CA 1
ATOM 1851 C C . HIS A 1 242 ? -6.213 -8.951 14.327 1.00 89.75 242 HIS A C 1
ATOM 1853 O O . HIS A 1 242 ? -6.437 -9.335 15.476 1.00 89.75 242 HIS A O 1
ATOM 1859 N N . PHE A 1 243 ? -6.725 -7.814 13.851 1.00 89.62 243 PHE A N 1
ATOM 1860 C CA . PHE A 1 243 ? -7.636 -6.975 14.631 1.00 89.62 243 PHE A CA 1
ATOM 1861 C C . PHE A 1 243 ? -8.943 -7.680 14.958 1.00 89.62 243 PHE A C 1
ATOM 1863 O O . PHE A 1 243 ? -9.369 -7.625 16.109 1.00 89.62 243 PHE A O 1
ATOM 1870 N N . ASP A 1 244 ? -9.532 -8.392 14.002 1.00 90.62 244 ASP A N 1
ATOM 1871 C CA . ASP A 1 244 ? -10.751 -9.167 14.214 1.00 90.62 244 ASP A CA 1
ATOM 1872 C C . ASP A 1 244 ? -10.526 -10.264 15.255 1.00 90.62 244 ASP A C 1
ATOM 1874 O O . ASP A 1 244 ? -11.329 -10.414 16.176 1.00 90.62 244 ASP A O 1
ATOM 1878 N N . VAL A 1 245 ? -9.397 -10.978 15.178 1.00 93.31 245 VAL A N 1
ATOM 1879 C CA . VAL A 1 245 ? -9.018 -12.000 16.166 1.00 93.31 245 VAL A CA 1
ATOM 1880 C C . VAL A 1 245 ? -8.864 -11.394 17.562 1.00 93.31 245 VAL A C 1
ATOM 1882 O O . VAL A 1 245 ? -9.439 -11.903 18.527 1.00 93.31 245 VAL A O 1
ATOM 1885 N N . LEU A 1 246 ? -8.113 -10.297 17.686 1.00 93.75 246 LEU A N 1
ATOM 1886 C CA . LEU A 1 246 ? -7.867 -9.638 18.968 1.00 93.75 246 LEU A CA 1
ATOM 1887 C C . LEU A 1 246 ? -9.156 -9.044 19.559 1.00 93.75 246 LEU A C 1
ATOM 1889 O O . LEU A 1 246 ? -9.451 -9.249 20.739 1.00 93.75 246 LEU A O 1
ATOM 1893 N N . ALA A 1 247 ? -9.958 -8.356 18.745 1.00 93.31 247 ALA A N 1
ATOM 1894 C CA . ALA A 1 247 ? -11.235 -7.791 19.163 1.00 93.31 247 ALA A CA 1
ATOM 1895 C C . ALA A 1 247 ? -12.226 -8.886 19.578 1.00 93.31 247 ALA A C 1
ATOM 1897 O O . ALA A 1 247 ? -12.871 -8.763 20.621 1.00 93.31 247 ALA A O 1
ATOM 1898 N N . ALA A 1 248 ? -12.326 -9.976 18.809 1.00 94.25 248 ALA A N 1
ATOM 1899 C CA . ALA A 1 248 ? -13.184 -11.111 19.133 1.00 94.25 248 ALA A CA 1
ATOM 1900 C C . ALA A 1 248 ? -12.764 -11.786 20.443 1.00 94.25 248 ALA A C 1
ATOM 1902 O O . ALA A 1 248 ? -13.627 -12.092 21.265 1.00 94.25 248 ALA A O 1
ATOM 1903 N N . ALA A 1 249 ? -11.460 -11.955 20.682 1.00 94.50 249 ALA A N 1
ATOM 1904 C CA . ALA A 1 249 ? -10.953 -12.508 21.934 1.00 94.50 249 ALA A CA 1
ATOM 1905 C C . ALA A 1 249 ? -11.313 -11.624 23.140 1.00 94.50 249 ALA A C 1
ATOM 1907 O O . ALA A 1 249 ? -11.794 -12.135 24.153 1.00 94.50 249 ALA A O 1
ATOM 1908 N N . ALA A 1 250 ? -11.147 -10.301 23.024 1.00 94.44 250 ALA A N 1
ATOM 1909 C CA . ALA A 1 250 ? -11.535 -9.355 24.072 1.00 94.44 250 ALA A CA 1
ATOM 1910 C C . ALA A 1 250 ? -13.049 -9.371 24.340 1.00 94.44 250 ALA A C 1
ATOM 1912 O O . ALA A 1 250 ? -13.470 -9.418 25.496 1.00 94.44 250 ALA A O 1
ATOM 1913 N N . MET A 1 251 ? -13.867 -9.399 23.281 1.00 94.56 251 MET A N 1
ATOM 1914 C CA . MET A 1 251 ? -15.327 -9.503 23.392 1.00 94.56 251 MET A CA 1
ATOM 1915 C C . MET A 1 251 ? -15.762 -10.825 24.036 1.00 94.56 251 MET A C 1
ATOM 1917 O O . MET A 1 251 ? -16.588 -10.821 24.942 1.00 94.56 251 MET A O 1
ATOM 1921 N N . ALA A 1 252 ? -15.185 -11.956 23.624 1.00 95.12 252 ALA A N 1
ATOM 1922 C CA . ALA A 1 252 ? -15.508 -13.277 24.166 1.00 95.12 252 ALA A CA 1
ATOM 1923 C C . ALA A 1 252 ? -15.041 -13.472 25.619 1.00 95.12 252 ALA A C 1
ATOM 1925 O O . ALA A 1 252 ? -15.556 -14.337 26.329 1.00 95.12 252 ALA A O 1
ATOM 1926 N N . ALA A 1 253 ? -14.042 -12.702 26.053 1.00 95.00 253 ALA A N 1
ATOM 1927 C CA . ALA A 1 253 ? -13.558 -12.674 27.428 1.00 95.00 253 ALA A CA 1
ATOM 1928 C C . ALA A 1 253 ? -14.307 -11.663 28.317 1.00 95.00 253 ALA A C 1
ATOM 1930 O O . ALA A 1 253 ? -14.025 -11.610 29.516 1.00 95.00 253 ALA A O 1
ATOM 1931 N N . ASP A 1 254 ? -15.232 -10.884 27.742 1.00 94.38 254 ASP A N 1
ATOM 1932 C CA . ASP A 1 254 ? -15.934 -9.775 28.395 1.00 94.38 254 ASP A CA 1
ATOM 1933 C C . ASP A 1 254 ? -14.957 -8.792 29.065 1.00 94.38 254 ASP A C 1
ATOM 1935 O O . ASP A 1 254 ? -15.028 -8.490 30.260 1.00 94.38 254 ASP A O 1
ATOM 1939 N N . VAL A 1 255 ? -13.952 -8.360 28.291 1.00 93.62 255 VAL A N 1
ATOM 1940 C CA . VAL A 1 255 ? -12.947 -7.388 28.733 1.00 93.62 255 VAL A CA 1
ATOM 1941 C C . VAL A 1 255 ? -13.056 -6.108 27.894 1.00 93.62 255 VAL A C 1
ATOM 1943 O O . VAL A 1 255 ? -12.987 -6.183 26.663 1.00 93.62 255 VAL A O 1
ATOM 1946 N N . PRO A 1 256 ? -13.191 -4.926 28.529 1.00 92.38 256 PRO A N 1
ATOM 1947 C CA . PRO A 1 256 ? -13.286 -3.660 27.811 1.00 92.38 256 PRO A CA 1
ATOM 1948 C C . PRO A 1 256 ? -12.006 -3.322 27.040 1.00 92.38 256 PRO A C 1
ATOM 1950 O O . PRO A 1 256 ? -10.920 -3.226 27.620 1.00 92.38 256 PRO A O 1
ATOM 1953 N N . ILE A 1 257 ? -12.149 -3.065 25.743 1.00 93.50 257 ILE A N 1
ATOM 1954 C CA . ILE A 1 257 ? -11.078 -2.568 24.880 1.00 93.50 257 ILE A CA 1
ATOM 1955 C C . ILE A 1 257 ? -10.794 -1.103 25.227 1.00 93.50 257 ILE A C 1
ATOM 1957 O O . ILE A 1 257 ? -11.704 -0.277 25.340 1.00 93.50 257 ILE A O 1
ATOM 1961 N N . LYS A 1 258 ? -9.507 -0.799 25.398 1.00 92.31 258 LYS A N 1
ATOM 1962 C CA . LYS A 1 258 ? -8.963 0.557 25.511 1.00 92.31 258 LYS A CA 1
ATOM 1963 C C . LYS A 1 258 ? -8.501 1.056 24.147 1.00 92.31 258 LYS A C 1
ATOM 1965 O O . LYS A 1 258 ? -8.846 2.169 23.756 1.00 92.31 258 LYS A O 1
ATOM 1970 N N . ALA A 1 259 ? -7.717 0.237 23.453 1.00 91.56 259 ALA A N 1
ATOM 1971 C CA . ALA A 1 259 ? -7.170 0.556 22.147 1.00 91.56 259 ALA A CA 1
ATOM 1972 C C . ALA A 1 259 ? -7.021 -0.705 21.291 1.00 91.56 259 ALA A C 1
ATOM 1974 O O . ALA A 1 259 ? -6.752 -1.787 21.810 1.00 91.56 259 ALA A O 1
ATOM 1975 N N . LEU A 1 260 ? -7.160 -0.562 19.981 1.00 91.62 260 LEU A N 1
ATOM 1976 C CA . LEU A 1 260 ? -6.849 -1.589 18.991 1.00 91.62 260 LEU A CA 1
ATOM 1977 C C . LEU A 1 260 ? -6.192 -0.884 17.812 1.00 91.62 260 LEU A C 1
ATOM 1979 O O . LEU A 1 260 ? -6.795 0.042 17.290 1.00 91.62 260 LEU A O 1
ATOM 1983 N N . GLY A 1 261 ? -4.987 -1.260 17.401 1.00 87.94 261 GLY A N 1
ATOM 1984 C CA . GLY A 1 261 ? -4.265 -0.492 16.386 1.00 87.94 261 GLY A CA 1
ATOM 1985 C C . GLY A 1 261 ? -2.996 -1.148 15.875 1.00 87.94 261 GLY A C 1
ATOM 1986 O O . GLY A 1 261 ? -2.624 -2.225 16.329 1.00 87.94 261 GLY A O 1
ATOM 1987 N N . ASN A 1 262 ? -2.332 -0.513 14.915 1.00 82.19 262 ASN A N 1
ATOM 1988 C CA . ASN A 1 262 ? -1.055 -0.956 14.375 1.00 82.19 262 ASN A CA 1
ATOM 1989 C C . ASN A 1 262 ? 0.095 -0.106 14.932 1.00 82.19 262 ASN A C 1
ATOM 1991 O O . ASN A 1 262 ? 0.070 1.114 14.802 1.00 82.19 262 ASN A O 1
ATOM 1995 N N . GLU A 1 263 ? 1.125 -0.747 15.478 1.00 78.56 263 GLU A N 1
ATOM 1996 C CA . GLU A 1 263 ? 2.347 -0.090 15.957 1.00 78.56 263 GLU A CA 1
ATOM 1997 C C . GLU A 1 263 ? 3.559 -0.847 15.412 1.00 78.56 263 GLU A C 1
ATOM 1999 O O . GLU A 1 263 ? 3.689 -2.046 15.650 1.00 78.56 263 GLU A O 1
ATOM 2004 N N . ASP A 1 264 ? 4.408 -0.182 14.625 1.00 73.19 264 ASP A N 1
ATOM 2005 C CA . ASP A 1 264 ? 5.634 -0.754 14.044 1.00 73.19 264 ASP A CA 1
ATOM 2006 C C . ASP A 1 264 ? 5.445 -2.104 13.320 1.00 73.19 264 ASP A C 1
ATOM 2008 O O . ASP A 1 264 ? 6.291 -2.999 13.367 1.00 73.19 264 ASP A O 1
ATOM 2012 N N . GLY A 1 265 ? 4.304 -2.280 12.641 1.00 72.38 265 GLY A N 1
ATOM 2013 C CA . GLY A 1 265 ? 3.985 -3.531 11.940 1.00 72.38 265 GLY A CA 1
ATOM 2014 C C . GLY A 1 265 ? 3.508 -4.652 12.870 1.00 72.38 265 GLY A C 1
ATOM 2015 O O . GLY A 1 265 ? 3.514 -5.827 12.496 1.00 72.38 265 GLY A O 1
ATOM 2016 N N . LEU A 1 266 ? 3.088 -4.313 14.085 1.00 81.69 266 LEU A N 1
ATOM 2017 C CA . LEU A 1 266 ? 2.420 -5.207 15.018 1.00 81.69 266 LEU A CA 1
ATOM 2018 C C . LEU A 1 266 ? 0.952 -4.807 15.131 1.00 81.69 266 LEU A C 1
ATOM 2020 O O . LEU A 1 266 ? 0.636 -3.635 15.316 1.00 81.69 266 LEU A O 1
ATOM 2024 N N . ALA A 1 267 ? 0.050 -5.782 15.078 1.00 87.25 267 ALA A N 1
ATOM 2025 C CA . ALA A 1 267 ? -1.314 -5.579 15.537 1.00 87.25 267 ALA A CA 1
ATOM 2026 C C . ALA A 1 267 ? -1.319 -5.570 17.070 1.00 87.25 267 ALA A C 1
ATOM 2028 O O . ALA A 1 267 ? -0.898 -6.535 17.709 1.00 87.25 267 ALA A O 1
ATOM 2029 N N . VAL A 1 268 ? -1.776 -4.475 17.661 1.00 89.69 268 VAL A N 1
ATOM 2030 C CA . VAL A 1 268 ? -1.774 -4.214 19.099 1.00 89.69 268 VAL A CA 1
ATOM 2031 C C . VAL A 1 268 ? -3.204 -4.143 19.605 1.00 89.69 268 VAL A C 1
ATOM 2033 O O . VAL A 1 268 ? -4.039 -3.437 19.047 1.00 89.69 268 VAL A O 1
ATOM 2036 N N . LEU A 1 269 ? -3.466 -4.832 20.710 1.00 93.62 269 LEU A N 1
ATOM 2037 C CA . LEU A 1 269 ? -4.680 -4.691 21.502 1.00 93.62 269 LEU A CA 1
ATOM 2038 C C . LEU A 1 269 ? -4.300 -4.257 22.916 1.00 93.62 269 LEU A C 1
ATOM 2040 O O . LEU A 1 269 ? -3.525 -4.931 23.594 1.00 93.62 269 LEU A O 1
ATOM 2044 N N . GLU A 1 270 ? -4.912 -3.177 23.385 1.00 93.19 270 GLU A N 1
ATOM 2045 C CA . GLU A 1 270 ? -4.907 -2.773 24.785 1.00 93.19 270 GLU A CA 1
ATOM 2046 C C . GLU A 1 270 ? -6.304 -2.931 25.377 1.00 93.19 270 GLU A C 1
ATOM 2048 O O . GLU A 1 270 ? -7.296 -2.441 24.831 1.00 93.19 270 GLU A O 1
ATOM 2053 N N . VAL A 1 271 ? -6.382 -3.574 26.536 1.00 93.44 271 VAL A N 1
ATOM 2054 C CA . VAL A 1 271 ? -7.624 -3.757 27.290 1.00 93.44 271 VAL A CA 1
ATOM 2055 C C . VAL A 1 271 ? -7.472 -3.227 28.708 1.00 93.44 271 VAL A C 1
ATOM 2057 O O . VAL A 1 271 ? -6.387 -3.277 29.288 1.00 93.44 271 VAL A O 1
ATOM 2060 N N . TRP A 1 272 ? -8.563 -2.734 29.287 1.00 92.19 272 TRP A N 1
ATOM 2061 C CA . TRP A 1 272 ? -8.598 -2.358 30.698 1.00 92.19 272 TRP A CA 1
ATOM 2062 C C . TRP A 1 272 ? -8.674 -3.615 31.568 1.00 92.19 272 TRP A C 1
ATOM 2064 O O . TRP A 1 272 ? -9.574 -4.436 31.393 1.00 92.19 272 TRP A O 1
ATOM 2074 N N . GLY A 1 273 ? -7.757 -3.766 32.522 1.00 89.62 273 GLY A N 1
ATOM 2075 C CA . GLY A 1 273 ? -7.773 -4.892 33.450 1.00 89.62 273 GLY A CA 1
ATOM 2076 C C . GLY A 1 273 ? -6.428 -5.220 34.087 1.00 89.62 273 GLY A C 1
ATOM 2077 O O . GLY A 1 273 ? -5.460 -4.467 34.011 1.00 89.62 273 GLY A O 1
ATOM 2078 N N . ASP A 1 274 ? -6.398 -6.375 34.739 1.00 89.19 274 ASP A N 1
ATOM 2079 C CA . ASP A 1 274 ? -5.274 -6.901 35.503 1.00 89.19 274 ASP A CA 1
ATOM 2080 C C . ASP A 1 274 ? -4.744 -8.219 34.902 1.00 89.19 274 ASP A C 1
ATOM 2082 O O . ASP A 1 274 ? -5.060 -8.614 33.775 1.00 89.19 274 ASP A O 1
ATOM 2086 N N . LYS A 1 275 ? -3.926 -8.943 35.672 1.00 87.56 275 LYS A N 1
ATOM 2087 C CA . LYS A 1 275 ? -3.382 -10.246 35.268 1.00 87.56 275 LYS A CA 1
ATOM 2088 C C . LYS A 1 275 ? -4.472 -11.284 34.963 1.00 87.56 275 LYS A C 1
ATOM 2090 O O . LYS A 1 275 ? -4.231 -12.186 34.161 1.00 87.56 275 LYS A O 1
ATOM 2095 N N . GLU A 1 276 ? -5.653 -11.167 35.560 1.00 90.88 276 GLU A N 1
ATOM 2096 C CA . GLU A 1 276 ? -6.759 -12.085 35.306 1.00 90.88 276 GLU A CA 1
ATOM 2097 C C . GLU A 1 276 ? -7.455 -11.755 33.983 1.00 90.88 276 GLU A C 1
ATOM 2099 O O . GLU A 1 276 ? -7.712 -12.650 33.175 1.00 90.88 276 GLU A O 1
ATOM 2104 N N . ALA A 1 277 ? -7.653 -10.467 33.681 1.00 90.62 277 ALA A N 1
ATOM 2105 C CA . ALA A 1 277 ? -8.073 -10.036 32.347 1.00 90.62 277 ALA A CA 1
ATOM 2106 C C . ALA A 1 277 ? -7.099 -10.532 31.263 1.00 90.62 277 ALA A C 1
ATOM 2108 O O . ALA A 1 277 ? -7.539 -11.059 30.238 1.00 90.62 277 ALA A O 1
ATOM 2109 N N . ARG A 1 278 ? -5.783 -10.465 31.527 1.00 90.75 278 ARG A N 1
ATOM 2110 C CA . ARG A 1 278 ? -4.748 -11.000 30.626 1.00 90.75 278 ARG A CA 1
ATOM 2111 C C . ARG A 1 278 ? -4.983 -12.477 30.302 1.00 90.75 278 ARG A C 1
ATOM 2113 O O . ARG A 1 278 ? -4.999 -12.858 29.134 1.00 90.75 278 ARG A O 1
ATOM 2120 N N . ARG A 1 279 ? -5.193 -13.303 31.331 1.00 91.75 279 ARG A N 1
ATOM 2121 C CA . ARG A 1 279 ? -5.428 -14.748 31.179 1.00 91.75 279 ARG A CA 1
ATOM 2122 C C . ARG A 1 279 ? -6.706 -15.048 30.407 1.00 91.75 279 ARG A C 1
ATOM 2124 O O . ARG A 1 279 ? -6.675 -15.880 29.503 1.00 91.75 279 ARG A O 1
ATOM 2131 N N . ARG A 1 280 ? -7.807 -14.361 30.730 1.00 94.50 280 ARG A N 1
ATOM 2132 C CA . ARG A 1 280 ? -9.099 -14.570 30.064 1.00 94.50 280 ARG A CA 1
ATOM 2133 C C . ARG A 1 280 ? -9.024 -14.261 28.572 1.00 94.50 280 ARG A C 1
ATOM 2135 O O . ARG A 1 280 ? -9.465 -15.089 27.786 1.00 94.50 280 ARG A O 1
ATOM 2142 N N . VAL A 1 281 ? -8.434 -13.127 28.183 1.00 92.94 281 VAL A N 1
ATOM 2143 C CA . VAL A 1 281 ? -8.283 -12.758 26.763 1.00 92.94 281 VAL A CA 1
ATOM 2144 C C . VAL A 1 281 ? -7.335 -13.717 26.048 1.00 92.94 281 VAL A C 1
ATOM 2146 O O . VAL A 1 281 ? -7.691 -14.237 24.995 1.00 92.94 281 VAL A O 1
ATOM 2149 N N . ALA A 1 282 ? -6.171 -14.024 26.634 1.00 92.38 282 ALA A N 1
ATOM 2150 C CA . ALA A 1 282 ? -5.212 -14.958 26.040 1.00 92.38 282 ALA A CA 1
ATOM 2151 C C . ALA A 1 282 ? -5.835 -16.336 25.759 1.00 92.38 282 ALA A C 1
ATOM 2153 O O . ALA A 1 282 ? -5.586 -16.917 24.710 1.00 92.38 282 ALA A O 1
ATOM 2154 N N . ALA A 1 283 ? -6.693 -16.829 26.658 1.00 93.88 283 ALA A N 1
ATOM 2155 C CA . ALA A 1 283 ? -7.394 -18.102 26.495 1.00 93.88 283 ALA A CA 1
ATOM 2156 C C . ALA A 1 283 ? -8.459 -18.100 25.379 1.00 93.88 283 ALA A C 1
ATOM 2158 O O . ALA A 1 283 ? -8.959 -19.165 25.019 1.00 93.88 283 ALA A O 1
ATOM 2159 N N . LYS A 1 284 ? -8.847 -16.928 24.855 1.00 96.00 284 LYS A N 1
ATOM 2160 C CA . LYS A 1 284 ? -9.790 -16.790 23.732 1.00 96.00 284 LYS A CA 1
ATOM 2161 C C . LYS A 1 284 ? -9.101 -16.571 22.387 1.00 96.00 284 LYS A C 1
ATOM 2163 O O . LYS A 1 284 ? -9.780 -16.610 21.365 1.00 96.00 284 LYS A O 1
ATOM 2168 N N . ILE A 1 285 ? -7.787 -16.353 22.372 1.00 92.88 285 ILE A N 1
ATOM 2169 C CA . ILE A 1 285 ? -7.023 -16.224 21.130 1.00 92.88 285 ILE A CA 1
ATOM 2170 C C . ILE A 1 285 ? -6.820 -17.631 20.540 1.00 92.88 285 ILE A C 1
ATOM 2172 O O . ILE A 1 285 ? -6.368 -18.521 21.265 1.00 92.88 285 ILE A O 1
ATOM 2176 N N . PRO A 1 286 ? -7.146 -17.864 19.253 1.00 92.19 286 PRO A N 1
ATOM 2177 C CA . PRO A 1 286 ? -6.954 -19.167 18.624 1.00 92.19 286 PRO A CA 1
ATOM 2178 C C . PRO A 1 286 ? -5.490 -19.618 18.686 1.00 92.19 286 PRO A C 1
ATOM 2180 O O . PRO A 1 286 ? -4.570 -18.811 18.537 1.00 92.19 286 PRO A O 1
ATOM 2183 N N . SER A 1 287 ? -5.268 -20.920 18.875 1.00 88.06 287 SER A N 1
ATOM 2184 C CA . SER A 1 287 ? -3.927 -21.489 19.072 1.00 88.06 287 SER A CA 1
ATOM 2185 C C . SER A 1 287 ? -2.983 -21.261 17.890 1.00 88.06 287 SER A C 1
ATOM 2187 O O . SER A 1 287 ? -1.780 -21.178 18.085 1.00 88.06 287 SER A O 1
ATOM 2189 N N . GLU A 1 288 ? -3.499 -21.095 16.672 1.00 88.38 288 GLU A N 1
ATOM 2190 C CA . GLU A 1 288 ? -2.685 -20.747 15.496 1.00 88.38 288 GLU A CA 1
ATOM 2191 C C . GLU A 1 288 ? -1.959 -19.392 15.628 1.00 88.38 288 GLU A C 1
ATOM 2193 O O . GLU A 1 288 ? -0.943 -19.177 14.974 1.00 88.38 288 GLU A O 1
ATOM 2198 N N . PHE A 1 289 ? -2.421 -18.503 16.516 1.00 86.12 289 PHE A N 1
ATOM 2199 C CA . PHE A 1 289 ? -1.778 -17.217 16.799 1.00 86.12 289 PHE A CA 1
ATOM 2200 C C . PHE A 1 289 ? -0.910 -17.234 18.063 1.00 86.12 289 PHE A C 1
ATOM 2202 O O . PHE A 1 289 ? -0.238 -16.240 18.342 1.00 86.12 289 PHE A O 1
ATOM 2209 N N . SER A 1 290 ? -0.888 -18.324 18.842 1.00 79.44 290 SER A N 1
ATOM 2210 C CA . SER A 1 290 ? -0.214 -18.331 20.149 1.00 79.44 290 SER A CA 1
ATOM 2211 C C . SER A 1 290 ? 1.299 -18.144 20.051 1.00 79.44 290 SER A C 1
ATOM 2213 O O . SER A 1 290 ? 1.891 -17.540 20.938 1.00 79.44 290 SER A O 1
ATOM 2215 N N . GLU A 1 291 ? 1.925 -18.622 18.972 1.00 76.56 291 GLU A N 1
ATOM 2216 C CA . GLU A 1 291 ? 3.368 -18.454 18.732 1.00 76.56 291 GLU A CA 1
ATOM 2217 C C . GLU A 1 291 ? 3.742 -17.016 18.342 1.00 76.56 291 GLU A C 1
ATOM 2219 O O . GLU A 1 291 ? 4.843 -16.546 18.633 1.00 76.56 291 GLU A O 1
ATOM 2224 N N . ALA A 1 292 ? 2.821 -16.302 17.689 1.00 79.38 292 ALA A N 1
ATOM 2225 C CA . ALA A 1 292 ? 3.002 -14.912 17.279 1.00 79.38 292 ALA A CA 1
ATOM 2226 C C . ALA A 1 292 ? 2.584 -13.912 18.370 1.00 79.38 292 ALA A C 1
ATOM 2228 O O . ALA A 1 292 ? 2.940 -12.733 18.282 1.00 79.38 292 ALA A O 1
ATOM 2229 N N . LEU A 1 293 ? 1.838 -14.374 19.380 1.00 85.81 293 LEU A N 1
ATOM 2230 C CA . LEU A 1 293 ? 1.317 -13.564 20.470 1.00 85.81 293 LEU A CA 1
ATOM 2231 C C . LEU A 1 293 ? 2.415 -13.197 21.463 1.00 85.81 293 LEU A C 1
ATOM 2233 O O . LEU A 1 293 ? 3.030 -14.053 22.096 1.00 85.81 293 LEU A O 1
ATOM 2237 N N . ARG A 1 294 ? 2.599 -11.897 21.678 1.00 86.38 294 ARG A N 1
ATOM 2238 C CA . ARG A 1 294 ? 3.436 -11.371 22.757 1.00 86.38 294 ARG A CA 1
ATOM 2239 C C . ARG A 1 294 ? 2.582 -10.610 23.759 1.00 86.38 294 ARG A C 1
ATOM 2241 O O . ARG A 1 294 ? 1.600 -9.957 23.410 1.00 86.38 294 ARG A O 1
ATOM 2248 N N . GLN A 1 295 ? 2.978 -10.706 25.022 1.00 83.44 295 GLN A N 1
ATOM 2249 C CA . GLN A 1 295 ? 2.308 -10.069 26.154 1.00 83.44 295 GLN A CA 1
ATOM 2250 C C . GLN A 1 295 ? 3.361 -9.295 26.947 1.00 83.44 295 GLN A C 1
ATOM 2252 O O . GLN A 1 295 ? 3.921 -9.845 27.895 1.00 83.44 295 GLN A O 1
ATOM 2257 N N . PRO A 1 296 ? 3.714 -8.068 26.529 1.00 77.69 296 PRO A N 1
ATOM 2258 C CA . PRO A 1 296 ? 4.720 -7.289 27.237 1.00 77.69 296 PRO A CA 1
ATOM 2259 C C . PRO A 1 296 ? 4.321 -7.103 28.708 1.00 77.69 296 PRO A C 1
ATOM 2261 O O . PRO A 1 296 ? 3.161 -6.842 29.036 1.00 77.69 296 PRO A O 1
ATOM 2264 N N . ASP A 1 297 ? 5.288 -7.261 29.610 1.00 65.06 297 ASP A N 1
ATOM 2265 C CA . ASP A 1 297 ? 5.066 -7.110 31.054 1.00 65.06 297 ASP A CA 1
ATOM 2266 C C . ASP A 1 297 ? 4.997 -5.645 31.496 1.00 65.06 297 ASP A C 1
ATOM 2268 O O . ASP A 1 297 ? 4.480 -5.347 32.570 1.00 65.06 297 ASP A O 1
ATOM 2272 N N . VAL A 1 298 ? 5.458 -4.725 30.643 1.00 62.34 298 VAL A N 1
ATOM 2273 C CA . VAL A 1 298 ? 5.408 -3.282 30.877 1.00 62.34 298 VAL A CA 1
ATOM 2274 C C . VAL A 1 298 ? 4.202 -2.702 30.144 1.00 62.34 298 VAL A C 1
ATOM 2276 O O . VAL A 1 298 ? 4.229 -2.488 28.934 1.00 62.34 298 VAL A O 1
ATOM 2279 N N . SER A 1 299 ? 3.132 -2.450 30.884 1.00 66.81 299 SER A N 1
ATOM 2280 C CA . SER A 1 299 ? 1.984 -1.663 30.437 1.00 66.81 299 SER A CA 1
ATOM 2281 C C . SER A 1 299 ? 1.601 -0.661 31.522 1.00 66.81 299 SER A C 1
ATOM 2283 O O . SER A 1 299 ? 1.985 -0.804 32.685 1.00 66.81 299 SER A O 1
ATOM 2285 N N . THR A 1 300 ? 0.862 0.386 31.147 1.00 78.06 300 THR A N 1
ATOM 2286 C CA . THR A 1 300 ? 0.288 1.325 32.119 1.00 78.06 300 THR A CA 1
ATOM 2287 C C . THR A 1 300 ? -0.486 0.542 33.190 1.00 78.06 300 THR A C 1
ATOM 2289 O O . THR A 1 300 ? -1.203 -0.397 32.830 1.00 78.06 300 THR A O 1
ATOM 2292 N N . PRO A 1 301 ? -0.383 0.894 34.486 1.00 80.12 301 PRO A N 1
ATOM 2293 C CA . PRO A 1 301 ? -1.157 0.231 35.530 1.00 80.12 301 PRO A CA 1
ATOM 2294 C C . PRO A 1 301 ? -2.647 0.146 35.168 1.00 80.12 301 PRO A C 1
ATOM 2296 O O . PRO A 1 301 ? -3.250 1.138 34.764 1.00 80.12 301 PRO A O 1
ATOM 2299 N N . GLY A 1 302 ? -3.233 -1.050 35.286 1.00 85.25 302 GLY A N 1
ATOM 2300 C CA . GLY A 1 302 ? -4.634 -1.301 34.926 1.00 85.25 302 GLY A CA 1
ATOM 2301 C C . GLY A 1 302 ? -4.907 -1.476 33.426 1.00 85.25 302 GLY A C 1
ATOM 2302 O O . GLY A 1 302 ? -6.071 -1.521 33.026 1.00 85.25 302 GLY A O 1
ATOM 2303 N N . VAL A 1 303 ? -3.867 -1.580 32.594 1.00 88.81 303 VAL A N 1
ATOM 2304 C CA . VAL A 1 303 ? -3.968 -1.904 31.166 1.00 88.81 303 VAL A CA 1
ATOM 2305 C C . VAL A 1 303 ? -3.189 -3.178 30.889 1.00 88.81 303 VAL A C 1
ATOM 2307 O O . VAL A 1 303 ? -2.065 -3.339 31.357 1.00 88.81 303 VAL A O 1
ATOM 2310 N N . VAL A 1 304 ? -3.755 -4.073 30.088 1.00 90.62 304 VAL A N 1
ATOM 2311 C CA . VAL A 1 304 ? -3.061 -5.244 29.548 1.00 90.62 304 VAL A CA 1
ATOM 2312 C C . VAL A 1 304 ? -2.896 -5.067 28.051 1.00 90.62 304 VAL A C 1
ATOM 2314 O O . VAL A 1 304 ? -3.837 -4.676 27.364 1.00 90.62 304 VAL A O 1
ATOM 2317 N N . ARG A 1 305 ? -1.705 -5.391 27.552 1.00 92.50 305 ARG A N 1
ATOM 2318 C CA . ARG A 1 305 ? -1.350 -5.258 26.145 1.00 92.50 305 ARG A CA 1
ATOM 2319 C C . ARG A 1 305 ? -1.043 -6.616 25.520 1.00 92.50 305 ARG A C 1
ATOM 2321 O O . ARG A 1 305 ? -0.341 -7.435 26.112 1.00 92.50 305 ARG A O 1
ATOM 2328 N N . PHE A 1 306 ? -1.551 -6.816 24.313 1.00 91.62 306 PHE A N 1
ATOM 2329 C CA . PHE A 1 306 ? -1.308 -7.969 23.455 1.00 91.62 306 PHE A CA 1
ATOM 2330 C C . PHE A 1 306 ? -0.770 -7.475 22.124 1.00 91.62 306 PHE A C 1
ATOM 2332 O O . PHE A 1 306 ? -1.274 -6.485 21.594 1.00 91.62 306 PHE A O 1
ATOM 2339 N N . THR A 1 307 ? 0.226 -8.162 21.575 1.00 90.50 307 THR A N 1
ATOM 2340 C CA . THR A 1 307 ? 0.711 -7.869 20.229 1.00 90.50 307 THR A CA 1
ATOM 2341 C C . THR A 1 307 ? 0.794 -9.134 19.387 1.00 90.50 307 THR A C 1
ATOM 2343 O O . THR A 1 307 ? 1.226 -10.183 19.863 1.00 90.50 307 THR A O 1
ATOM 2346 N N . LEU A 1 308 ? 0.363 -9.029 18.134 1.00 88.50 308 LEU A N 1
ATOM 2347 C CA . LEU A 1 308 ? 0.537 -10.036 17.096 1.00 88.50 308 LEU A CA 1
ATOM 2348 C C . LEU A 1 308 ? 1.437 -9.460 16.013 1.00 88.50 308 LEU A C 1
ATOM 2350 O O . LEU A 1 308 ? 1.285 -8.313 15.597 1.00 88.50 308 LEU A O 1
ATOM 2354 N N . SER A 1 309 ? 2.404 -10.252 15.567 1.00 82.12 309 SER A N 1
ATOM 2355 C CA . SER A 1 309 ? 3.299 -9.820 14.503 1.00 82.12 309 SER A CA 1
ATOM 2356 C C . SER A 1 309 ? 2.589 -9.870 13.155 1.00 82.12 309 SER A C 1
ATOM 2358 O O . SER A 1 309 ? 2.216 -10.951 12.706 1.00 82.12 309 SER A O 1
ATOM 2360 N N . ASN A 1 310 ? 2.503 -8.736 12.454 1.00 69.69 310 ASN A N 1
ATOM 2361 C CA . ASN A 1 310 ? 2.071 -8.716 11.055 1.00 69.69 310 ASN A CA 1
ATOM 2362 C C . ASN A 1 310 ? 3.280 -9.011 10.165 1.00 69.69 310 ASN A C 1
ATOM 2364 O O . ASN A 1 310 ? 3.604 -8.205 9.300 1.00 69.69 310 ASN A O 1
ATOM 2368 N N . ARG A 1 311 ? 4.004 -10.116 10.419 1.00 58.38 311 ARG A N 1
ATOM 2369 C CA . ARG A 1 311 ? 5.209 -10.521 9.669 1.00 58.38 311 ARG A CA 1
ATOM 2370 C C . ARG A 1 311 ? 4.845 -10.853 8.218 1.00 58.38 311 ARG A C 1
ATOM 2372 O O . ARG A 1 311 ? 4.853 -12.004 7.791 1.00 58.38 311 ARG A O 1
ATOM 2379 N N . PHE A 1 312 ? 4.572 -9.818 7.443 1.00 53.97 312 PHE A N 1
ATOM 2380 C CA . PHE A 1 312 ? 4.624 -9.848 6.006 1.00 53.97 312 PHE A CA 1
ATOM 2381 C C . PHE A 1 312 ? 6.098 -9.923 5.642 1.00 53.97 312 PHE A C 1
ATOM 2383 O O . PHE A 1 312 ? 6.857 -8.972 5.811 1.00 53.97 312 PHE A O 1
ATOM 2390 N N . LYS A 1 313 ? 6.529 -11.100 5.186 1.00 46.50 313 LYS A N 1
ATOM 2391 C CA . LYS A 1 313 ? 7.722 -11.154 4.348 1.00 46.50 313 LYS A CA 1
ATOM 2392 C C . LYS A 1 313 ? 7.362 -10.329 3.120 1.00 46.50 313 LYS A C 1
ATOM 2394 O O . LYS A 1 313 ? 6.389 -10.680 2.453 1.00 46.50 313 LYS A O 1
ATOM 2399 N N . GLU A 1 314 ? 8.104 -9.256 2.842 1.00 41.22 314 GLU A N 1
ATOM 2400 C CA . GLU A 1 314 ? 8.068 -8.645 1.512 1.00 41.22 314 GLU A CA 1
ATOM 2401 C C . GLU A 1 314 ? 8.058 -9.783 0.485 1.00 41.22 314 GLU A C 1
ATOM 2403 O O . GLU A 1 314 ? 8.828 -10.744 0.657 1.00 41.22 314 GLU A O 1
ATOM 2408 N N . PRO A 1 315 ? 7.172 -9.752 -0.529 1.00 39.28 315 PRO A N 1
ATOM 2409 C CA . PRO A 1 315 ? 7.225 -10.739 -1.589 1.00 39.28 315 PRO A CA 1
ATOM 2410 C C . PRO A 1 315 ? 8.651 -10.695 -2.111 1.00 39.28 315 PRO A C 1
ATOM 2412 O O . PRO A 1 315 ? 9.080 -9.663 -2.627 1.00 39.28 315 PRO A O 1
ATOM 2415 N N . SER A 1 316 ? 9.412 -11.772 -1.863 1.00 35.28 316 SER A N 1
ATOM 2416 C CA . SER A 1 316 ? 10.840 -11.781 -2.147 1.00 35.28 316 SER A CA 1
ATOM 2417 C C . SER A 1 316 ? 11.003 -11.238 -3.550 1.00 35.28 316 SER A C 1
ATOM 2419 O O . SER A 1 316 ? 10.348 -11.738 -4.473 1.00 35.28 316 SER A O 1
ATOM 2421 N N . THR A 1 317 ? 11.857 -10.240 -3.722 1.00 36.22 317 THR A N 1
ATOM 2422 C CA . THR A 1 317 ? 12.358 -9.824 -5.023 1.00 36.22 317 THR A CA 1
ATOM 2423 C C . THR A 1 317 ? 13.224 -10.951 -5.591 1.00 36.22 317 THR A C 1
ATOM 2425 O O . THR A 1 317 ? 14.363 -10.761 -5.993 1.00 36.22 317 THR A O 1
ATOM 2428 N N . ARG A 1 318 ? 12.657 -12.156 -5.741 1.00 32.19 318 ARG A N 1
ATOM 2429 C CA . ARG A 1 318 ? 12.915 -12.987 -6.903 1.00 32.19 318 ARG A CA 1
ATOM 2430 C C . ARG A 1 318 ? 12.360 -12.210 -8.090 1.00 3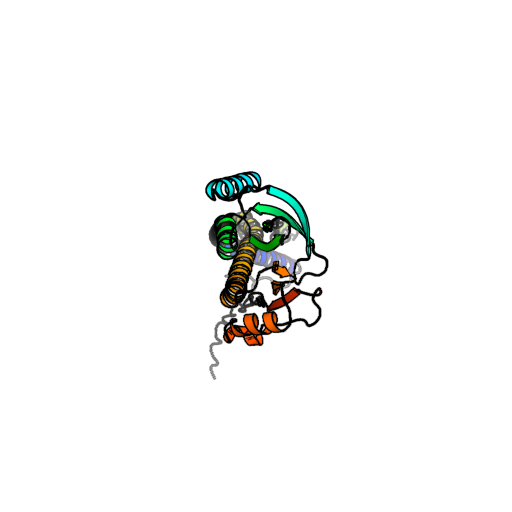2.19 318 ARG A C 1
ATOM 2432 O O . ARG A 1 318 ? 11.356 -12.553 -8.699 1.00 32.19 318 ARG A O 1
ATOM 2439 N N . VAL A 1 319 ? 13.093 -11.161 -8.456 1.00 35.31 319 VAL A N 1
ATOM 2440 C CA . VAL A 1 319 ? 13.499 -11.043 -9.841 1.00 35.31 319 VAL A CA 1
ATOM 2441 C C . VAL A 1 319 ? 14.126 -12.399 -10.119 1.00 35.31 319 VAL A C 1
ATOM 2443 O O . VAL A 1 319 ? 15.261 -12.676 -9.733 1.00 35.31 319 VAL A O 1
ATOM 2446 N N . THR A 1 320 ? 13.338 -13.315 -10.671 1.00 34.62 320 THR A N 1
ATOM 2447 C CA . THR A 1 320 ? 13.908 -14.368 -11.481 1.00 34.62 320 THR A CA 1
ATOM 2448 C C . THR A 1 320 ? 14.642 -13.617 -12.578 1.00 34.62 320 THR A C 1
ATOM 2450 O O . THR A 1 320 ? 14.098 -13.321 -13.638 1.00 34.62 320 THR A O 1
ATOM 2453 N N . ASN A 1 321 ? 15.902 -13.287 -12.301 1.00 31.39 321 ASN A N 1
ATOM 2454 C CA . ASN A 1 321 ? 16.947 -13.352 -13.291 1.00 31.39 321 ASN A CA 1
ATOM 2455 C C . ASN A 1 321 ? 16.952 -14.818 -13.726 1.00 31.39 321 ASN A C 1
ATOM 2457 O O . ASN A 1 321 ? 17.832 -15.578 -13.341 1.00 31.39 321 ASN A O 1
ATOM 2461 N N . GLU A 1 322 ? 15.920 -15.258 -14.448 1.00 26.98 322 GLU A N 1
ATOM 2462 C CA . GLU A 1 322 ? 16.137 -16.313 -15.404 1.00 26.98 322 GLU A CA 1
ATOM 2463 C C . GLU A 1 322 ? 17.146 -15.685 -16.357 1.00 26.98 322 GLU A C 1
ATOM 2465 O O . GLU A 1 322 ? 16.810 -14.713 -17.046 1.00 26.98 322 GLU A O 1
ATOM 2470 N N . PRO A 1 323 ? 18.417 -16.128 -16.350 1.00 31.02 323 PRO A N 1
ATOM 2471 C CA . PRO A 1 323 ? 19.277 -15.766 -17.449 1.00 31.02 323 PRO A CA 1
ATOM 2472 C C . PRO A 1 323 ? 18.513 -16.220 -18.685 1.00 31.02 323 PRO A C 1
ATOM 2474 O O . PRO A 1 323 ? 18.127 -17.388 -18.761 1.00 31.02 323 PRO A O 1
ATOM 2477 N N . MET A 1 324 ? 18.244 -15.296 -19.614 1.00 32.41 324 MET A N 1
ATOM 2478 C CA . MET A 1 324 ? 17.807 -15.665 -20.954 1.00 32.41 324 MET A CA 1
ATOM 2479 C C . MET A 1 324 ? 18.724 -16.796 -21.391 1.00 32.41 324 MET A C 1
ATOM 2481 O O . MET A 1 324 ? 19.920 -16.584 -21.607 1.00 32.41 324 MET A O 1
ATOM 2485 N N . SER A 1 325 ? 18.168 -18.008 -21.394 1.00 36.88 325 SER A N 1
ATOM 2486 C CA . SER A 1 325 ? 18.903 -19.222 -21.670 1.00 36.88 325 SER A CA 1
ATOM 2487 C C . SER A 1 325 ? 19.509 -19.021 -23.045 1.00 36.88 325 SER A C 1
ATOM 2489 O O . SER A 1 325 ? 18.800 -18.964 -24.055 1.00 36.88 325 SER A O 1
ATOM 2491 N N . ARG A 1 326 ? 20.830 -18.816 -23.076 1.00 39.12 326 ARG A N 1
ATOM 2492 C CA . ARG A 1 326 ? 21.613 -18.898 -24.298 1.00 39.12 326 ARG A CA 1
ATOM 2493 C C . ARG A 1 326 ? 21.397 -20.318 -24.795 1.00 39.12 326 ARG A C 1
ATOM 2495 O O . ARG A 1 326 ? 22.101 -21.234 -24.382 1.00 39.12 326 ARG A O 1
ATOM 2502 N N . ARG A 1 327 ? 20.429 -20.495 -25.694 1.00 35.12 327 ARG A N 1
ATOM 2503 C CA . ARG A 1 327 ? 20.436 -21.608 -26.635 1.00 35.12 327 ARG A CA 1
ATOM 2504 C C . ARG A 1 327 ? 21.742 -21.481 -27.410 1.00 35.12 327 ARG A C 1
ATOM 2506 O O . ARG A 1 327 ? 21.827 -20.725 -28.374 1.00 35.12 327 ARG A O 1
ATOM 2513 N N . GLN A 1 328 ? 22.778 -22.166 -26.934 1.00 36.53 328 GLN A N 1
ATOM 2514 C CA . GLN A 1 328 ? 23.921 -22.501 -27.761 1.00 36.53 328 GLN A CA 1
ATOM 2515 C C . GLN A 1 328 ? 23.378 -23.316 -28.941 1.00 36.53 328 GLN A C 1
ATOM 2517 O O . GLN A 1 328 ? 22.693 -24.319 -28.717 1.00 36.53 328 GLN A O 1
ATOM 2522 N N . PRO A 1 329 ? 23.618 -22.902 -30.193 1.00 38.09 329 PRO A N 1
ATOM 2523 C CA . PRO A 1 329 ? 23.407 -23.795 -31.312 1.00 38.09 329 PRO A CA 1
ATOM 2524 C C . PRO A 1 329 ? 24.441 -24.917 -31.198 1.00 38.09 329 PRO A C 1
ATOM 2526 O O . PRO A 1 329 ? 25.638 -24.664 -31.067 1.00 38.09 329 PRO A O 1
ATOM 2529 N N . GLY A 1 330 ? 23.938 -26.150 -31.177 1.00 36.41 330 GLY A N 1
ATOM 2530 C CA . GLY A 1 330 ? 24.725 -27.362 -31.010 1.00 36.41 330 GLY A CA 1
ATOM 2531 C C . GLY A 1 330 ? 25.889 -27.455 -31.991 1.00 36.41 330 GLY A C 1
ATOM 2532 O O . GLY A 1 330 ? 25.734 -27.242 -33.196 1.00 36.41 330 GLY A O 1
ATOM 2533 N N . GLY A 1 331 ? 27.047 -27.831 -31.452 1.00 34.09 331 GLY A N 1
ATOM 2534 C CA . GLY A 1 331 ? 28.151 -28.351 -32.239 1.00 34.09 331 GLY A CA 1
ATOM 2535 C C . GLY A 1 331 ? 27.727 -29.655 -32.910 1.00 34.09 331 GLY A C 1
ATOM 2536 O O . GLY A 1 331 ? 27.566 -30.678 -32.253 1.00 34.09 331 GLY A O 1
ATOM 2537 N N . ARG A 1 332 ? 27.544 -29.607 -34.231 1.00 40.78 332 ARG A N 1
ATOM 2538 C CA . ARG A 1 332 ? 27.876 -30.731 -35.117 1.00 40.78 332 ARG A CA 1
ATOM 2539 C C . ARG A 1 332 ? 29.403 -30.690 -35.215 1.00 40.78 332 ARG A C 1
ATOM 2541 O O . ARG A 1 332 ? 29.947 -29.636 -35.510 1.00 40.78 332 ARG A O 1
ATOM 2548 N N . GLY A 1 333 ? 30.139 -31.702 -34.792 1.00 34.22 333 GLY A N 1
ATOM 2549 C CA . GLY A 1 333 ? 30.137 -33.042 -35.358 1.00 34.22 333 GLY A CA 1
ATOM 2550 C C . GLY A 1 333 ? 31.535 -33.231 -35.941 1.00 34.22 333 GLY A C 1
ATOM 2551 O O . GLY A 1 333 ? 31.849 -32.627 -36.962 1.00 34.22 333 GLY A O 1
ATOM 2552 N N . GLN A 1 334 ? 32.377 -33.986 -35.236 1.00 38.22 334 GLN A N 1
ATOM 2553 C CA . GLN A 1 334 ? 33.582 -34.581 -35.811 1.00 38.22 334 GLN A CA 1
ATOM 2554 C C . GLN A 1 334 ? 33.178 -35.470 -36.991 1.00 38.22 334 GLN A C 1
ATOM 2556 O O . GLN A 1 334 ? 32.168 -36.175 -36.897 1.00 38.22 334 GLN A O 1
ATOM 2561 N N . PRO A 1 335 ? 33.993 -35.496 -38.047 1.00 43.84 335 PRO A N 1
ATOM 2562 C CA . PRO A 1 335 ? 34.293 -36.747 -38.711 1.00 43.84 335 PRO A CA 1
ATOM 2563 C C . PRO A 1 335 ? 35.792 -37.046 -38.587 1.00 43.84 335 PRO A C 1
ATOM 2565 O O . PRO A 1 335 ? 36.610 -36.158 -38.819 1.00 43.84 335 PRO A O 1
ATOM 2568 N N . ASP A 1 336 ? 36.058 -38.283 -38.163 1.00 42.78 336 ASP A N 1
ATOM 2569 C CA . ASP A 1 336 ? 37.257 -39.126 -38.309 1.00 42.78 336 ASP A CA 1
ATOM 2570 C C . ASP A 1 336 ? 38.656 -38.478 -38.296 1.00 42.78 336 ASP A C 1
ATOM 2572 O O . ASP A 1 336 ? 39.058 -37.823 -39.284 1.00 42.78 336 ASP A O 1
#

pLDDT: mean 74.63, std 15.29, range [26.98, 96.0]

Sequence (336 aa):
MAGTVLGACKDTEECVALREIALQHHRALLTARARARVHDRLIGEVDNAKSAALDEKRSLGLDLEEAKLGTILTARVAAMKTATATITRAVAAIDVPGETGKTENVTEWRLSFDAKTQAQAIKSAAQLMEPPPLFRFSTLLHDKERNRWTLELLRLTVDEVHVQPTPQALPTGDDPSTVPSQFGFCGASELRAEIAKAREETASLETKALKSTVLLPMIATWVGLMRRAEFADAVERESRKHFDVLAAAAMAADVPIKALGNEDGLAVLEVWGDKEARRRVAAKIPSEFSEALRQPDVSTPGVVRFTLSNRFKEPSTRVTNEPMSRRQPGGRGQPD

Secondary structure (DSSP, 8-state):
-TTTTTTSS-S-HHHHHHHHHHHHHHHHHHHHHHHHHTHHHHHHHHHHHHHHHHHHHHHTTTTS-HHHHHHHHHHHHHHTSS----EEEEEEEEEPTTSTT-EEEEEEEEEEEE-SSHHHHHHHHHHHTSSSS-SEEEEEEEETTTTEEEEEEEE---------PPPPPPPPPPPGGGS---TT-TTHHHHHHHHHHHHHHHHHHHHHHHHHHHHHHHHHHHHHHHHHHHHHHHHHHHHHHHHHHHHHHHHHTT--EEEEEEETTEEEEEEE--HHHHHHHHTTS-GGGTTTEE--S---TTEEEEEEE------------------PPP------

Foldseek 3Di:
DVPPLLPQFDPDPLNVQLVQLLVLLVQLLVLLVVLLVCLVVLVVLLVVLQVLLVVLCVQQCLPPDPVVLVVVLVVLQVVLVQFDWDWDWDWDWDDDQPDPPDTFTKIKTKTKTADPDLVSVVVSLVSSVPPPDALAFAKWAADPVVNMIMTIGIHGNLDQPDDQDAFDFRRDGDDSVVRDDDPPTPSSVVSNVSSVVSVVSSVVSRVSSRVSRRSVVSSVRSNVSNLVSVLSNLLRVLLVVVQCLQSVLCVQLVWAWRMFGDDSQKTKTKTFADVVSVVSSLVSRDPVQNVQWDWDPDDDPRMTMIIGHNPDDRPPPPPVPPPPPPPDDDDDDDDD